Protein AF-A0A6M1KW18-F1 (afdb_monomer)

Structure (mmCIF, N/CA/C/O backbone):
data_AF-A0A6M1KW18-F1
#
_entry.id   AF-A0A6M1KW18-F1
#
loop_
_atom_site.group_PDB
_atom_site.id
_atom_site.type_symbol
_atom_site.label_atom_id
_atom_site.label_alt_id
_atom_site.label_comp_id
_atom_site.label_asym_id
_atom_site.label_entity_id
_atom_site.label_seq_id
_atom_site.pdbx_PDB_ins_code
_atom_site.Cartn_x
_atom_site.Cartn_y
_atom_site.Cartn_z
_atom_site.occupancy
_atom_site.B_iso_or_equiv
_atom_site.auth_seq_id
_atom_site.auth_comp_id
_atom_site.auth_asym_id
_atom_site.auth_atom_id
_atom_site.pdbx_PDB_model_num
ATOM 1 N N . MET A 1 1 ? -9.639 20.815 -8.745 1.00 33.88 1 MET A N 1
ATOM 2 C CA . MET A 1 1 ? -9.457 19.400 -9.116 1.00 33.88 1 MET A CA 1
ATOM 3 C C . MET A 1 1 ? -10.355 18.641 -8.159 1.00 33.88 1 MET A C 1
ATOM 5 O O . MET A 1 1 ? -10.046 18.618 -6.979 1.00 33.88 1 MET A O 1
ATOM 9 N N . GLY A 1 2 ? -11.569 18.299 -8.597 1.00 32.53 2 GLY A N 1
ATOM 10 C CA . GLY A 1 2 ? -12.567 17.678 -7.719 1.00 32.53 2 GLY A CA 1
ATOM 11 C C . GLY A 1 2 ? -12.148 16.247 -7.414 1.00 32.53 2 GLY A C 1
ATOM 12 O O . GLY A 1 2 ? -11.694 15.567 -8.331 1.00 32.53 2 GLY A O 1
ATOM 13 N N . ALA A 1 3 ? -12.245 15.833 -6.151 1.00 35.22 3 ALA A N 1
ATOM 14 C CA . ALA A 1 3 ? -12.035 14.449 -5.754 1.00 35.22 3 ALA A CA 1
ATOM 15 C C . ALA A 1 3 ? -12.981 13.562 -6.575 1.00 35.22 3 ALA A C 1
ATOM 17 O O . ALA A 1 3 ? -14.193 13.785 -6.587 1.00 35.22 3 ALA A O 1
ATOM 18 N N . ILE A 1 4 ? -12.419 12.621 -7.333 1.00 41.69 4 ILE A N 1
ATOM 19 C CA . ILE A 1 4 ? -13.219 11.577 -7.963 1.00 41.69 4 ILE A CA 1
ATOM 20 C C . ILE A 1 4 ? -13.656 10.656 -6.834 1.00 41.69 4 ILE A C 1
ATOM 22 O O . ILE A 1 4 ? -12.826 10.104 -6.114 1.00 41.69 4 ILE A O 1
ATOM 26 N N . ASP A 1 5 ? -14.966 10.554 -6.653 1.00 41.84 5 ASP A N 1
ATOM 27 C CA . ASP A 1 5 ? -15.558 9.671 -5.666 1.00 41.84 5 ASP A CA 1
ATOM 28 C C . ASP A 1 5 ? -15.396 8.229 -6.166 1.00 41.84 5 ASP A C 1
ATOM 30 O O . ASP A 1 5 ? -16.135 7.755 -7.030 1.00 41.84 5 ASP A O 1
ATOM 34 N N . PHE A 1 6 ? -14.353 7.548 -5.685 1.00 44.75 6 PHE A N 1
ATOM 35 C CA . PHE A 1 6 ? -14.068 6.149 -6.024 1.00 44.75 6 PHE A CA 1
ATOM 36 C C . PHE A 1 6 ? -15.133 5.185 -5.467 1.00 44.75 6 PHE A C 1
ATOM 38 O O . PHE A 1 6 ? -15.127 3.993 -5.786 1.00 44.75 6 PHE A O 1
ATOM 45 N N . TYR A 1 7 ? -16.066 5.692 -4.659 1.00 41.34 7 TYR A N 1
ATOM 46 C CA . TYR A 1 7 ? -17.190 4.951 -4.117 1.00 41.34 7 TYR A CA 1
ATOM 47 C C . TYR A 1 7 ? -18.328 4.921 -5.138 1.00 41.34 7 TYR A C 1
ATOM 49 O O . TYR A 1 7 ? -19.189 5.797 -5.186 1.00 41.34 7 TYR A O 1
ATOM 57 N N . LYS A 1 8 ? -18.365 3.867 -5.964 1.00 40.53 8 LYS A N 1
ATOM 58 C CA . LYS A 1 8 ? -19.597 3.509 -6.687 1.00 40.53 8 LYS A CA 1
ATOM 59 C C . LYS A 1 8 ? -20.746 3.369 -5.675 1.00 40.53 8 LYS A C 1
ATOM 61 O O . LYS A 1 8 ? -20.510 3.003 -4.523 1.00 40.53 8 LYS A O 1
ATOM 66 N N . ALA A 1 9 ? -21.985 3.610 -6.114 1.00 35.94 9 ALA A N 1
ATOM 67 C CA . ALA A 1 9 ? -23.216 3.539 -5.307 1.00 35.94 9 ALA A CA 1
ATOM 68 C C . ALA A 1 9 ? -23.448 2.178 -4.595 1.00 35.94 9 ALA A C 1
ATOM 70 O O . ALA A 1 9 ? -24.366 2.030 -3.791 1.00 35.94 9 ALA A O 1
ATOM 71 N N . ASP A 1 10 ? -22.594 1.205 -4.891 1.00 35.16 10 ASP A N 1
ATOM 72 C CA . ASP A 1 10 ? -22.568 -0.188 -4.481 1.00 35.16 10 ASP A CA 1
ATOM 73 C C . ASP A 1 10 ? -21.499 -0.479 -3.399 1.00 35.16 10 ASP A C 1
ATOM 75 O O . ASP A 1 10 ? -21.461 -1.581 -2.857 1.00 35.16 10 ASP A O 1
ATOM 79 N N . GLY A 1 11 ? -20.601 0.468 -3.091 1.00 42.22 11 GLY A N 1
ATOM 80 C CA . GLY A 1 11 ? -19.631 0.380 -1.987 1.00 42.22 11 GLY A CA 1
ATOM 81 C C . GLY A 1 11 ? -18.508 -0.665 -2.112 1.00 42.22 11 GLY A C 1
ATOM 82 O O . GLY A 1 11 ? -17.685 -0.765 -1.201 1.00 42.22 11 GLY A O 1
ATOM 83 N N . ASN A 1 12 ? -18.435 -1.427 -3.207 1.00 43.56 12 ASN A N 1
ATOM 84 C CA . ASN A 1 12 ? -17.348 -2.379 -3.450 1.00 43.56 12 ASN A CA 1
ATOM 85 C C . ASN A 1 12 ? -16.271 -1.751 -4.340 1.00 43.56 12 ASN A C 1
ATOM 87 O O . ASN A 1 12 ? -16.493 -1.485 -5.523 1.00 43.56 12 ASN A O 1
ATOM 91 N N . ILE A 1 13 ? -15.094 -1.532 -3.756 1.00 58.44 13 ILE A N 1
ATOM 92 C CA . ILE A 1 13 ? -13.864 -1.280 -4.506 1.00 58.44 13 ILE A CA 1
ATOM 93 C C . ILE A 1 13 ? -13.561 -2.546 -5.318 1.00 58.44 13 ILE A C 1
ATOM 95 O O . ILE A 1 13 ? -13.660 -3.656 -4.800 1.00 58.44 13 ILE A O 1
ATOM 99 N N . SER A 1 14 ? -13.304 -2.376 -6.615 1.00 66.31 14 SER A N 1
ATOM 100 C CA . SER A 1 14 ? -12.955 -3.487 -7.500 1.00 66.31 14 SER A CA 1
ATOM 101 C C . SER A 1 14 ? -11.515 -3.895 -7.229 1.00 66.31 14 SER A C 1
ATOM 103 O O . SER A 1 14 ? -10.599 -3.159 -7.594 1.00 66.31 14 SER A O 1
ATOM 105 N N . ASP A 1 15 ? -11.329 -5.072 -6.637 1.00 78.94 15 ASP A N 1
ATOM 106 C CA . ASP A 1 15 ? -10.012 -5.691 -6.427 1.00 78.94 15 ASP A CA 1
ATOM 107 C C . ASP A 1 15 ? -9.568 -6.502 -7.664 1.00 78.94 15 ASP A C 1
ATOM 109 O O . ASP A 1 15 ? -8.641 -7.308 -7.611 1.00 78.94 15 ASP A O 1
ATOM 113 N N . VAL A 1 16 ? -10.241 -6.286 -8.798 1.00 86.25 16 VAL A N 1
ATOM 114 C CA . VAL A 1 16 ? -9.930 -6.888 -10.094 1.00 86.25 16 VAL A CA 1
ATOM 115 C C . VAL A 1 16 ? -9.690 -5.825 -11.163 1.00 86.25 16 VAL A C 1
ATOM 117 O O . VAL A 1 16 ? -10.309 -4.755 -11.159 1.00 86.25 16 VAL A O 1
ATOM 120 N N . VAL A 1 17 ? -8.793 -6.141 -12.093 1.00 90.06 17 VAL A N 1
ATOM 121 C CA . VAL A 1 17 ? -8.442 -5.357 -13.280 1.00 90.06 17 VAL A CA 1
ATOM 122 C C . VAL A 1 17 ? -8.805 -6.149 -14.538 1.00 90.06 17 VAL A C 1
ATOM 124 O O . VAL A 1 17 ? -8.718 -7.373 -14.539 1.00 90.06 17 VAL A O 1
ATOM 127 N N . SER A 1 18 ? -9.212 -5.479 -15.618 1.00 90.81 18 SER A N 1
ATOM 128 C CA . SER A 1 18 ? -9.463 -6.155 -16.898 1.00 90.81 18 SER A CA 1
ATOM 129 C C . SER A 1 18 ? -8.159 -6.459 -17.640 1.00 90.81 18 SER A C 1
ATOM 131 O O . SER A 1 18 ? -7.158 -5.752 -17.474 1.00 90.81 18 SER A O 1
ATOM 133 N N . SER A 1 19 ? -8.181 -7.458 -18.530 1.00 90.12 19 SER A N 1
ATOM 134 C CA . SER A 1 19 ? -7.026 -7.763 -19.391 1.00 90.12 19 SER A CA 1
ATOM 135 C C . SER A 1 19 ? -6.570 -6.581 -20.235 1.00 90.12 19 SER A C 1
ATOM 137 O O . SER A 1 19 ? -5.371 -6.417 -20.437 1.00 90.12 19 SER A O 1
ATOM 139 N N . ASP A 1 20 ? -7.486 -5.731 -20.701 1.00 91.25 20 ASP A N 1
ATOM 140 C CA . ASP A 1 20 ? -7.126 -4.549 -21.488 1.00 91.25 20 ASP A CA 1
ATOM 141 C C . ASP A 1 20 ? -6.279 -3.574 -20.669 1.00 91.25 20 ASP A C 1
ATOM 143 O O . ASP A 1 20 ? -5.208 -3.157 -21.107 1.00 91.25 20 ASP A O 1
ATOM 147 N N . ILE A 1 21 ? -6.722 -3.246 -19.452 1.00 92.62 21 ILE A N 1
ATOM 148 C CA . ILE A 1 21 ? -5.998 -2.336 -18.555 1.00 92.62 21 ILE A CA 1
ATOM 149 C C . ILE A 1 21 ? -4.647 -2.943 -18.169 1.00 92.62 21 ILE A C 1
ATOM 151 O O . ILE A 1 21 ? -3.626 -2.252 -18.180 1.00 92.62 21 ILE A O 1
ATOM 155 N N . PHE A 1 22 ? -4.625 -4.242 -17.871 1.00 92.69 22 PHE A N 1
ATOM 156 C CA . PHE A 1 22 ? -3.393 -4.964 -17.586 1.00 92.69 22 PHE A CA 1
ATOM 157 C C . PHE A 1 22 ? -2.419 -4.919 -18.772 1.00 92.69 22 PHE A C 1
ATOM 159 O O . PHE A 1 22 ? -1.249 -4.577 -18.614 1.00 92.69 22 PHE A O 1
ATOM 166 N N . ASN A 1 23 ? -2.896 -5.193 -19.985 1.00 92.44 23 ASN A N 1
ATOM 167 C CA . ASN A 1 23 ? -2.071 -5.180 -21.187 1.00 92.44 23 ASN A CA 1
ATOM 168 C C . ASN A 1 23 ? -1.546 -3.773 -21.517 1.00 92.44 23 ASN A C 1
ATOM 170 O O . ASN A 1 23 ? -0.442 -3.663 -22.047 1.00 92.44 23 ASN A O 1
ATOM 174 N N . VAL A 1 24 ? -2.265 -2.704 -21.148 1.00 94.88 24 VAL A N 1
ATOM 175 C CA . VAL A 1 24 ? -1.749 -1.326 -21.237 1.00 94.88 24 VAL A CA 1
ATOM 176 C C . VAL A 1 24 ? -0.537 -1.124 -20.321 1.00 94.88 24 VAL A C 1
ATOM 178 O O . VAL A 1 24 ? 0.441 -0.517 -20.756 1.00 94.88 24 VAL A O 1
ATOM 181 N N . LEU A 1 25 ? -0.545 -1.658 -19.091 1.00 94.81 25 LEU A N 1
ATOM 182 C CA . LEU A 1 25 ? 0.638 -1.633 -18.217 1.00 94.81 25 LEU A CA 1
ATOM 183 C C . LEU A 1 25 ? 1.814 -2.386 -18.858 1.00 94.81 25 LEU A C 1
ATOM 185 O O . LEU A 1 25 ? 2.948 -1.913 -18.818 1.00 94.81 25 LEU A O 1
ATOM 189 N N . ILE A 1 26 ? 1.554 -3.530 -19.493 1.00 92.50 26 ILE A N 1
ATOM 190 C CA . ILE A 1 26 ? 2.588 -4.290 -20.210 1.00 92.50 26 ILE A CA 1
ATOM 191 C C . ILE A 1 26 ? 3.146 -3.498 -21.400 1.00 92.50 26 ILE A C 1
ATOM 193 O O . ILE A 1 26 ? 4.360 -3.475 -21.604 1.00 92.50 26 ILE A O 1
ATOM 197 N N . ASP A 1 27 ? 2.304 -2.778 -22.143 1.00 93.50 27 ASP A N 1
ATOM 198 C CA . ASP A 1 27 ? 2.736 -1.924 -23.258 1.00 93.50 27 ASP A CA 1
ATOM 199 C C . ASP A 1 27 ? 3.649 -0.770 -22.806 1.00 93.50 27 ASP A C 1
ATOM 201 O O . ASP A 1 27 ? 4.501 -0.301 -23.570 1.00 93.50 27 ASP A O 1
ATOM 205 N N . MET A 1 28 ? 3.562 -0.352 -21.539 1.00 94.94 28 MET A N 1
ATOM 206 C CA . MET A 1 28 ? 4.490 0.632 -20.977 1.00 94.94 28 MET A CA 1
ATOM 207 C C . MET A 1 28 ? 5.935 0.120 -20.916 1.00 94.94 28 MET A C 1
ATOM 209 O O . MET A 1 28 ? 6.852 0.937 -20.960 1.00 94.94 28 MET A O 1
ATOM 213 N N . ILE A 1 29 ? 6.178 -1.196 -20.896 1.00 91.38 29 ILE A N 1
ATOM 214 C CA . ILE A 1 29 ? 7.540 -1.757 -20.966 1.00 91.38 29 ILE A CA 1
ATOM 215 C C . ILE A 1 29 ? 8.220 -1.346 -22.275 1.00 91.38 29 ILE A C 1
ATOM 217 O O . ILE A 1 29 ? 9.412 -1.046 -22.282 1.00 91.38 29 ILE A O 1
ATOM 221 N N . ASP A 1 30 ? 7.476 -1.296 -23.382 1.00 90.19 30 ASP A N 1
ATOM 222 C CA . ASP A 1 30 ? 8.017 -0.856 -24.667 1.00 90.19 30 ASP A CA 1
ATOM 223 C C . ASP A 1 30 ? 8.211 0.658 -24.721 1.00 90.19 30 ASP A C 1
ATOM 225 O O . ASP A 1 30 ? 9.222 1.132 -25.244 1.00 90.19 30 ASP A O 1
ATOM 229 N N . LYS A 1 31 ? 7.308 1.422 -24.103 1.00 93.69 31 LYS A N 1
ATOM 230 C CA . LYS A 1 31 ? 7.460 2.874 -23.965 1.00 93.69 31 LYS A CA 1
ATOM 231 C C . LYS A 1 31 ? 8.697 3.262 -23.145 1.00 93.69 31 LYS A C 1
ATOM 233 O O . LYS A 1 31 ? 9.447 4.144 -23.555 1.00 93.69 31 LYS A O 1
ATOM 238 N N . TYR A 1 32 ? 8.917 2.596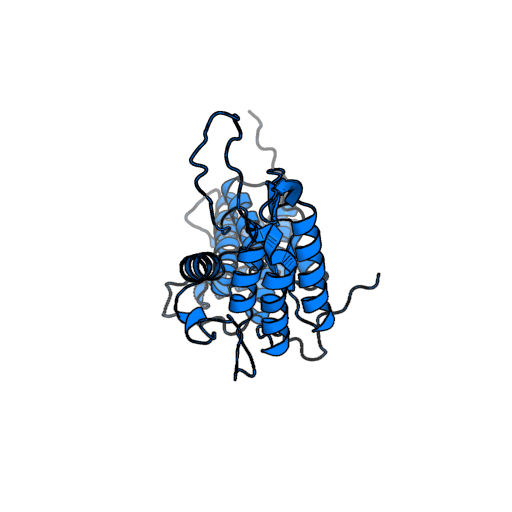 -22.012 1.00 93.44 32 TYR A N 1
ATOM 239 C CA . TYR A 1 32 ? 10.040 2.831 -21.096 1.00 93.44 32 TYR A CA 1
ATOM 240 C C . TYR A 1 32 ? 11.206 1.863 -21.324 1.00 93.44 32 TYR A C 1
ATOM 242 O O . TYR A 1 32 ? 12.081 1.752 -20.465 1.00 93.44 32 TYR A O 1
ATOM 250 N N . ASN A 1 33 ? 11.257 1.190 -22.484 1.00 90.94 33 ASN A N 1
ATOM 251 C CA . ASN A 1 33 ? 12.257 0.168 -22.833 1.00 90.94 33 ASN A CA 1
ATOM 252 C C . ASN A 1 33 ? 13.664 0.600 -22.433 1.00 90.94 33 ASN A C 1
ATOM 254 O O . ASN A 1 33 ? 14.452 -0.150 -21.859 1.00 90.94 33 ASN A O 1
ATOM 258 N N . ILE A 1 34 ? 13.937 1.865 -22.703 1.00 89.00 34 ILE A N 1
ATOM 259 C CA . ILE A 1 34 ? 15.248 2.422 -22.554 1.00 89.00 34 ILE A CA 1
ATOM 260 C C . ILE A 1 34 ? 15.600 2.857 -21.148 1.00 89.00 34 ILE A C 1
ATOM 262 O O . ILE A 1 34 ? 16.736 2.699 -20.717 1.00 89.00 34 ILE A O 1
ATOM 266 N N . ASN A 1 35 ? 14.601 3.295 -20.401 1.00 91.94 35 ASN A N 1
ATOM 267 C CA . ASN A 1 35 ? 14.730 3.615 -18.993 1.00 91.94 35 ASN A CA 1
ATOM 268 C C . ASN A 1 35 ? 14.904 2.350 -18.142 1.00 91.94 35 ASN A C 1
ATOM 270 O O . ASN A 1 35 ? 15.525 2.403 -17.088 1.00 91.94 35 ASN A O 1
ATOM 274 N N . LEU A 1 36 ? 14.427 1.203 -18.631 1.00 92.00 36 LEU A N 1
ATOM 275 C CA . LEU A 1 36 ? 14.611 -0.115 -18.017 1.00 92.00 36 LEU A CA 1
ATOM 276 C C . LEU A 1 36 ? 15.960 -0.770 -18.379 1.00 92.00 36 LEU A C 1
ATOM 278 O O . LEU A 1 36 ? 16.338 -1.802 -17.820 1.00 92.00 36 LEU A O 1
ATOM 282 N N . ALA A 1 37 ? 16.717 -0.205 -19.323 1.00 89.94 37 ALA A N 1
ATOM 283 C CA . ALA A 1 37 ? 17.908 -0.857 -19.861 1.00 89.94 37 ALA A CA 1
ATOM 284 C C . ALA A 1 37 ? 19.134 -0.810 -18.927 1.00 89.94 37 ALA A C 1
ATOM 286 O O . ALA A 1 37 ? 20.092 -1.539 -19.177 1.00 89.94 37 ALA A O 1
ATOM 287 N N . LYS A 1 38 ? 19.119 -0.045 -17.825 1.00 87.19 38 LYS A N 1
ATOM 288 C CA . LYS A 1 38 ? 20.244 -0.012 -16.870 1.00 87.19 38 LYS A CA 1
ATOM 289 C C . LYS A 1 38 ? 20.569 -1.408 -16.326 1.00 87.19 38 LYS A C 1
ATOM 291 O O . LYS A 1 38 ? 21.678 -1.915 -16.483 1.00 87.19 38 LYS A O 1
ATOM 296 N N . ASN A 1 39 ? 19.567 -2.072 -15.752 1.00 87.69 39 ASN A N 1
ATOM 297 C CA . ASN A 1 39 ? 19.735 -3.392 -15.141 1.00 87.69 39 ASN A CA 1
ATOM 298 C C . ASN A 1 39 ? 19.477 -4.532 -16.135 1.00 87.69 39 ASN A C 1
ATOM 300 O O . ASN A 1 39 ? 20.019 -5.637 -15.995 1.00 87.69 39 ASN A O 1
ATOM 304 N N . PHE A 1 40 ? 18.709 -4.268 -17.192 1.00 88.38 40 PHE A N 1
ATOM 305 C CA . PHE A 1 40 ? 18.238 -5.290 -18.127 1.00 88.38 40 PHE A CA 1
ATOM 306 C C . PHE A 1 40 ? 18.716 -5.099 -19.565 1.00 88.38 40 PHE A C 1
ATOM 308 O O . PHE A 1 40 ? 18.279 -5.824 -20.449 1.00 88.38 40 PHE A O 1
ATOM 315 N N . GLY A 1 41 ? 19.615 -4.157 -19.826 1.00 84.69 41 GLY A N 1
ATOM 316 C CA . GLY A 1 41 ? 20.189 -3.939 -21.147 1.00 84.69 41 GLY A CA 1
ATOM 317 C C . GLY A 1 41 ? 21.153 -5.049 -21.551 1.00 84.69 41 GLY A C 1
ATOM 318 O O . GLY A 1 41 ? 21.729 -5.762 -20.716 1.00 84.69 41 GLY A O 1
ATOM 319 N N . LYS A 1 42 ? 21.357 -5.184 -22.861 1.00 77.56 42 LYS A N 1
ATOM 320 C CA . LYS A 1 42 ? 22.452 -5.999 -23.396 1.00 77.56 42 LYS A CA 1
ATOM 321 C C . LYS A 1 42 ? 23.772 -5.275 -23.104 1.00 77.56 42 LYS A C 1
ATOM 323 O O . LYS A 1 42 ? 23.858 -4.065 -23.273 1.00 77.56 42 LYS A O 1
ATOM 328 N N . LYS A 1 43 ? 24.807 -5.991 -22.657 1.00 69.25 43 LYS A N 1
ATOM 329 C CA . LYS A 1 43 ? 26.165 -5.436 -22.499 1.00 69.25 43 LYS A CA 1
ATOM 330 C C . LYS A 1 43 ? 27.015 -5.857 -23.703 1.00 69.25 43 LYS A C 1
ATOM 332 O O . LYS A 1 43 ? 27.058 -7.047 -24.012 1.00 69.25 43 LYS A O 1
ATOM 337 N N . ARG A 1 44 ? 27.711 -4.917 -24.357 1.00 61.62 44 ARG A N 1
ATOM 338 C CA . ARG A 1 44 ? 28.819 -5.231 -25.280 1.00 61.62 44 ARG A CA 1
ATOM 339 C C . ARG A 1 44 ? 30.119 -5.133 -24.491 1.00 61.62 44 ARG A C 1
ATOM 341 O O . ARG A 1 44 ? 30.369 -4.133 -23.830 1.00 61.62 44 ARG A O 1
ATOM 348 N N . VAL A 1 45 ? 30.944 -6.171 -24.556 1.00 54.34 45 VAL A N 1
ATOM 349 C CA . VAL A 1 45 ? 32.323 -6.096 -24.067 1.00 54.34 45 VAL A CA 1
ATOM 350 C C . VAL A 1 45 ? 33.136 -5.427 -25.173 1.00 54.34 45 VAL A C 1
ATOM 352 O O . VAL A 1 45 ? 33.270 -6.000 -26.253 1.00 54.34 45 VAL A O 1
ATOM 355 N N . ASN A 1 46 ? 33.627 -4.209 -24.942 1.00 51.28 46 ASN A N 1
ATOM 356 C CA . ASN A 1 46 ? 34.592 -3.592 -25.850 1.00 51.28 46 ASN A CA 1
ATOM 357 C C . ASN A 1 46 ? 35.940 -4.306 -25.689 1.00 51.28 46 ASN A C 1
ATOM 359 O O . ASN A 1 46 ? 36.428 -4.450 -24.570 1.00 51.28 46 ASN A O 1
ATOM 363 N N . SER A 1 47 ? 36.537 -4.761 -26.792 1.00 48.00 47 SER A N 1
ATOM 364 C CA . SER A 1 47 ? 37.868 -5.383 -26.788 1.00 48.00 47 SER A CA 1
ATOM 365 C C . SER A 1 47 ? 39.012 -4.370 -26.676 1.00 48.00 47 SER A C 1
ATOM 367 O O . SER A 1 47 ? 40.121 -4.765 -26.332 1.00 48.00 47 SER A O 1
ATOM 369 N N . ASP A 1 48 ? 38.745 -3.081 -26.903 1.00 50.06 48 ASP A N 1
ATOM 370 C CA . ASP A 1 48 ? 39.759 -2.022 -26.922 1.00 50.06 48 ASP A CA 1
ATOM 371 C C . ASP A 1 48 ? 39.585 -1.065 -25.734 1.00 50.06 48 ASP A C 1
ATOM 373 O O . ASP A 1 48 ? 39.066 0.047 -25.836 1.00 50.06 48 ASP A O 1
ATOM 377 N N . SER A 1 49 ? 40.020 -1.511 -24.556 1.00 49.47 49 SER A N 1
ATOM 378 C CA . SER A 1 49 ? 40.034 -0.717 -23.325 1.00 49.47 49 SER A CA 1
ATOM 379 C C . SER A 1 49 ? 41.236 0.240 -23.270 1.00 49.47 49 SER A C 1
ATOM 381 O O . SER A 1 49 ? 42.098 0.113 -22.400 1.00 49.47 49 SER A O 1
ATOM 383 N N . SER A 1 50 ? 41.320 1.196 -24.199 1.00 46.25 50 SER A N 1
ATOM 384 C CA . SER A 1 50 ? 42.235 2.351 -24.087 1.00 46.25 50 SER A CA 1
ATOM 385 C C . SER A 1 50 ? 41.517 3.667 -23.786 1.00 46.25 50 SER A C 1
ATOM 387 O O . SER A 1 50 ? 42.165 4.649 -23.433 1.00 46.25 50 SER A O 1
ATOM 389 N N . ALA A 1 51 ? 40.188 3.696 -23.882 1.00 46.06 51 ALA A N 1
ATOM 390 C CA . ALA A 1 51 ? 39.377 4.815 -23.430 1.00 46.06 51 ALA A CA 1
ATOM 391 C C . ALA A 1 51 ? 38.677 4.405 -22.130 1.00 46.06 51 ALA A C 1
ATOM 393 O O . ALA A 1 51 ? 37.905 3.449 -22.110 1.00 46.06 51 ALA A O 1
ATOM 394 N N . GLY A 1 52 ? 39.017 5.076 -21.029 1.00 43.78 52 GLY A N 1
ATOM 395 C CA . GLY A 1 52 ? 38.489 4.806 -19.693 1.00 43.78 52 GLY A CA 1
ATOM 396 C C . GLY A 1 52 ? 37.008 5.151 -19.559 1.00 43.78 52 GLY A C 1
ATOM 397 O O . GLY A 1 52 ? 36.666 6.104 -18.870 1.00 43.78 52 GLY A O 1
ATOM 398 N N . PHE A 1 53 ? 36.139 4.369 -20.193 1.00 44.09 53 PHE A N 1
ATOM 399 C CA . PHE A 1 53 ? 34.698 4.442 -20.010 1.00 44.09 53 PHE A CA 1
ATOM 400 C C . PHE A 1 53 ? 34.246 3.245 -19.179 1.00 44.09 53 PHE A C 1
ATOM 402 O O . PHE A 1 53 ? 34.169 2.108 -19.646 1.00 44.09 53 PHE A O 1
ATOM 409 N N . THR A 1 54 ? 33.995 3.513 -17.904 1.00 45.12 54 THR A N 1
ATOM 410 C CA . THR A 1 54 ? 33.302 2.610 -16.992 1.00 45.12 54 THR A CA 1
ATOM 411 C C . THR A 1 54 ? 31.874 2.392 -17.497 1.00 45.12 54 THR A C 1
ATOM 413 O O . THR A 1 54 ? 31.097 3.334 -17.570 1.00 45.12 54 THR A O 1
ATOM 416 N N . GLU A 1 55 ? 31.573 1.147 -17.875 1.00 49.66 55 GLU A N 1
ATOM 417 C CA . GLU A 1 55 ? 30.246 0.601 -18.211 1.00 49.66 55 GLU A CA 1
ATOM 418 C C . GLU A 1 55 ? 29.400 1.383 -19.240 1.00 49.66 55 GLU A C 1
ATOM 420 O O . GLU A 1 55 ? 28.383 1.992 -18.926 1.00 49.66 55 GLU A O 1
ATOM 425 N N . LEU A 1 56 ? 29.764 1.278 -20.520 1.00 52.06 56 LEU A N 1
ATOM 426 C CA . LEU A 1 56 ? 28.896 1.666 -21.636 1.00 52.06 56 LEU A CA 1
ATOM 427 C C . LEU A 1 56 ? 27.855 0.555 -21.908 1.00 52.06 56 LEU A C 1
ATOM 429 O O . LEU A 1 56 ? 28.199 -0.531 -22.382 1.00 52.06 56 LEU A O 1
ATOM 433 N N . PHE A 1 57 ? 26.581 0.802 -21.581 1.00 50.72 57 PHE A N 1
ATOM 434 C CA . PHE A 1 57 ? 25.467 -0.137 -21.794 1.00 50.72 57 PHE A CA 1
ATOM 435 C C . PHE A 1 57 ? 24.891 -0.028 -23.212 1.00 50.72 57 PHE A C 1
ATOM 437 O O . PHE A 1 57 ? 24.857 1.050 -23.800 1.00 50.72 57 PHE A O 1
ATOM 444 N N . TRP A 1 58 ? 24.419 -1.151 -23.759 1.00 58.69 58 TRP A N 1
ATOM 445 C CA . TRP A 1 58 ? 23.918 -1.256 -25.127 1.00 58.69 58 TRP A CA 1
ATOM 446 C C . TRP A 1 58 ? 22.382 -1.276 -25.201 1.00 58.69 58 TRP A C 1
ATOM 448 O O . TRP A 1 58 ? 21.698 -1.923 -24.407 1.00 58.69 58 TRP A O 1
ATOM 458 N N . TYR A 1 59 ? 21.849 -0.565 -26.198 1.00 61.94 59 TYR A N 1
ATOM 459 C CA . TYR A 1 59 ? 20.512 0.040 -26.196 1.00 61.94 59 TYR A CA 1
ATOM 460 C C . TYR A 1 59 ? 19.393 -0.802 -26.827 1.00 61.94 59 TYR A C 1
ATOM 462 O O . TYR A 1 59 ? 18.709 -0.405 -27.766 1.00 61.94 59 TYR A O 1
ATOM 470 N N . CYS A 1 60 ? 19.156 -1.980 -26.261 1.00 65.62 60 CYS A N 1
ATOM 471 C CA . CYS A 1 60 ? 17.795 -2.507 -26.205 1.00 65.62 60 CYS A CA 1
ATOM 472 C C . CYS A 1 60 ? 17.619 -3.241 -24.884 1.00 65.62 60 CYS A C 1
ATOM 474 O O . CYS A 1 60 ? 18.510 -3.993 -24.470 1.00 65.62 60 CYS A O 1
ATOM 476 N N . LEU A 1 61 ? 16.471 -3.029 -24.239 1.00 80.94 61 LEU A N 1
ATOM 477 C CA . LEU A 1 61 ? 16.006 -3.907 -23.180 1.00 80.94 61 LEU A CA 1
ATOM 478 C C . LEU A 1 61 ? 16.179 -5.354 -23.650 1.00 80.94 61 LEU A C 1
ATOM 480 O O . LEU A 1 61 ? 15.581 -5.773 -24.648 1.00 80.94 61 LEU A O 1
ATOM 484 N N . ASP A 1 62 ? 17.000 -6.134 -22.952 1.00 87.38 62 ASP A N 1
ATOM 485 C CA . ASP A 1 62 ? 16.970 -7.577 -23.106 1.00 87.38 62 ASP A CA 1
ATOM 486 C C . ASP A 1 62 ? 15.665 -8.048 -22.466 1.00 87.38 62 ASP A C 1
ATOM 488 O O . ASP A 1 62 ? 15.613 -8.369 -21.278 1.00 87.38 62 ASP A O 1
ATOM 492 N N . LYS A 1 63 ? 14.589 -8.063 -23.266 1.00 83.44 63 LYS A N 1
ATOM 493 C CA . LYS A 1 63 ? 13.255 -8.486 -22.822 1.00 83.44 63 LYS A CA 1
ATOM 494 C C . LYS A 1 63 ? 13.302 -9.863 -22.165 1.00 83.44 63 LYS A C 1
ATOM 496 O O . LYS A 1 63 ? 12.619 -10.080 -21.176 1.00 83.44 63 LYS A O 1
ATOM 501 N N . SER A 1 64 ? 14.153 -10.776 -22.643 1.00 83.44 64 SER A N 1
ATOM 502 C CA . SER A 1 64 ? 14.302 -12.095 -22.019 1.00 83.44 64 SER A CA 1
ATOM 503 C C . SER A 1 64 ? 14.921 -11.995 -20.624 1.00 83.44 64 SER A C 1
ATOM 505 O O . SER A 1 64 ? 14.468 -12.671 -19.701 1.00 83.44 64 SER A O 1
ATOM 507 N N . LYS A 1 65 ? 15.940 -11.146 -20.437 1.00 87.38 65 LYS A N 1
ATOM 508 C CA . LYS A 1 65 ? 16.525 -10.874 -19.115 1.00 87.38 65 LYS A CA 1
ATOM 509 C C . LYS A 1 65 ? 15.535 -10.165 -18.191 1.00 87.38 65 LYS A C 1
ATOM 511 O O . LYS A 1 65 ? 15.419 -10.588 -17.044 1.00 87.38 65 LYS A O 1
ATOM 516 N N . PHE A 1 66 ? 14.823 -9.151 -18.680 1.00 88.06 66 PHE A N 1
ATOM 517 C CA . PHE A 1 66 ? 13.775 -8.447 -17.938 1.00 88.06 66 PHE A CA 1
ATOM 518 C C . PHE A 1 66 ? 12.700 -9.422 -17.457 1.00 88.06 66 PHE A C 1
ATOM 520 O O . PHE A 1 66 ? 12.486 -9.550 -16.255 1.00 88.06 66 PHE A O 1
ATOM 527 N N . ILE A 1 67 ? 12.122 -10.198 -18.384 1.00 82.50 67 ILE A N 1
ATOM 528 C CA . ILE A 1 67 ? 11.104 -11.208 -18.088 1.00 82.50 67 ILE A CA 1
ATOM 529 C C . ILE A 1 67 ? 11.633 -12.167 -17.026 1.00 82.50 67 ILE A C 1
ATOM 531 O O . ILE A 1 67 ? 10.985 -12.340 -16.007 1.00 82.50 67 ILE A O 1
ATOM 535 N N . ARG A 1 68 ? 12.832 -12.745 -17.187 1.00 83.75 68 ARG A N 1
ATOM 536 C CA . ARG A 1 68 ? 13.396 -13.659 -16.174 1.00 83.75 68 ARG A CA 1
ATOM 537 C C . ARG A 1 68 ? 13.495 -13.042 -14.775 1.00 83.75 68 ARG A C 1
ATOM 539 O O . ARG A 1 68 ? 13.279 -13.768 -13.816 1.00 83.75 68 ARG A O 1
ATOM 546 N N . ASN A 1 69 ? 13.822 -11.757 -14.646 1.00 87.00 69 ASN A N 1
ATOM 547 C CA . ASN A 1 69 ? 13.900 -11.105 -13.333 1.00 87.00 69 ASN A CA 1
ATOM 548 C C . ASN A 1 69 ? 12.509 -10.814 -12.764 1.00 87.00 69 ASN A C 1
ATOM 550 O O . ASN A 1 69 ? 12.262 -11.126 -11.603 1.00 87.00 69 ASN A O 1
ATOM 554 N N . LEU A 1 70 ? 11.579 -10.346 -13.602 1.00 84.38 70 LEU A N 1
ATOM 555 C CA . LEU A 1 70 ? 10.172 -10.203 -13.228 1.00 84.38 70 LEU A CA 1
ATOM 556 C C . LEU A 1 70 ? 9.609 -11.533 -12.697 1.00 84.38 70 LEU A C 1
ATOM 558 O O . LEU A 1 70 ? 8.969 -11.562 -11.651 1.00 84.38 70 LEU A O 1
ATOM 562 N N . LYS A 1 71 ? 9.937 -12.652 -13.362 1.00 78.31 71 LYS A N 1
ATOM 563 C CA . LYS A 1 71 ? 9.531 -14.007 -12.955 1.00 78.31 71 LYS A CA 1
ATOM 564 C C . LYS A 1 71 ? 10.001 -14.390 -11.552 1.00 78.31 71 LYS A C 1
ATOM 566 O O . LYS A 1 71 ? 9.287 -15.083 -10.837 1.00 78.31 71 LYS A O 1
ATOM 571 N N . VAL A 1 72 ? 11.210 -13.977 -11.176 1.00 81.50 72 VAL A N 1
ATOM 572 C CA . VAL A 1 72 ? 11.779 -14.272 -9.854 1.00 81.50 72 VAL A CA 1
ATOM 573 C C . VAL A 1 72 ? 11.099 -13.438 -8.771 1.00 81.50 72 VAL A C 1
ATOM 575 O O . VAL A 1 72 ? 10.890 -13.937 -7.671 1.00 81.50 72 VAL A O 1
ATOM 578 N N . GLN A 1 73 ? 10.746 -12.190 -9.080 1.00 79.19 73 GLN A N 1
ATOM 579 C CA . GLN A 1 73 ? 10.222 -11.251 -8.093 1.00 79.19 73 GLN A CA 1
ATOM 580 C C . GLN A 1 73 ? 8.715 -11.382 -7.854 1.00 79.19 73 GLN A C 1
ATOM 582 O O . GLN A 1 73 ? 8.263 -11.206 -6.729 1.00 79.19 73 GLN A O 1
ATOM 587 N N . VAL A 1 74 ? 7.946 -11.691 -8.898 1.00 73.56 74 VAL A N 1
ATOM 588 C CA . VAL A 1 74 ? 6.476 -11.616 -8.875 1.00 73.56 74 VAL A CA 1
ATOM 589 C C . VAL A 1 74 ? 5.806 -12.981 -8.608 1.00 73.56 74 VAL A C 1
ATOM 591 O O . VAL A 1 74 ? 4.604 -13.054 -8.367 1.00 73.56 74 VAL A O 1
ATOM 594 N N . GLY A 1 75 ? 6.587 -14.066 -8.556 1.00 69.75 75 GLY A N 1
ATOM 595 C CA . GLY A 1 75 ? 6.102 -15.415 -8.243 1.00 69.75 75 GLY A CA 1
ATOM 596 C C . GLY A 1 75 ? 5.590 -16.186 -9.464 1.00 69.75 75 GLY A C 1
ATOM 597 O O . GLY A 1 75 ? 5.251 -15.611 -10.496 1.00 69.75 75 GLY A O 1
ATOM 598 N N . VAL A 1 76 ? 5.583 -17.522 -9.367 1.00 63.19 76 VAL A N 1
ATOM 599 C CA . VAL A 1 76 ? 5.335 -18.415 -10.517 1.00 63.19 76 VAL A CA 1
ATOM 600 C C . VAL A 1 76 ? 3.869 -18.426 -10.951 1.00 63.19 76 VAL A C 1
ATOM 602 O O . VAL A 1 76 ? 3.607 -18.432 -12.148 1.00 63.19 76 VAL A O 1
ATOM 605 N N . GLU A 1 77 ? 2.934 -18.362 -10.002 1.00 66.12 77 GLU A N 1
ATOM 606 C CA . GLU A 1 77 ? 1.481 -18.441 -10.244 1.00 66.12 77 GLU A CA 1
ATOM 607 C C . GLU A 1 77 ? 0.992 -17.344 -11.203 1.00 66.12 77 GLU A C 1
ATOM 609 O O . GLU A 1 77 ? 0.210 -17.581 -12.119 1.00 66.12 77 GLU A O 1
ATOM 614 N N . LEU A 1 78 ? 1.550 -16.145 -11.061 1.00 65.25 78 LEU A N 1
ATOM 615 C CA . LEU A 1 78 ? 1.250 -14.977 -11.881 1.00 65.25 78 LEU A CA 1
ATOM 616 C C . LEU A 1 78 ? 1.751 -15.118 -13.326 1.00 65.25 78 LEU A C 1
ATOM 618 O O . LEU A 1 78 ? 1.241 -14.474 -14.232 1.00 65.25 78 LEU A O 1
ATOM 622 N N . LEU A 1 79 ? 2.735 -15.985 -13.567 1.00 65.12 79 LEU A N 1
ATOM 623 C CA . LEU A 1 79 ? 3.283 -16.245 -14.898 1.00 65.12 79 LEU A CA 1
ATOM 624 C C . LEU A 1 79 ? 2.523 -17.321 -15.658 1.00 65.12 79 LEU A C 1
ATOM 626 O O . LEU A 1 79 ? 2.706 -17.419 -16.869 1.00 65.12 79 LEU A O 1
ATOM 630 N N . GLU A 1 80 ? 1.731 -18.144 -14.970 1.00 72.12 80 GLU A N 1
ATOM 631 C CA . GLU A 1 80 ? 0.957 -19.211 -15.609 1.00 72.12 80 GLU A CA 1
ATOM 632 C C . GLU A 1 80 ? -0.136 -18.642 -16.516 1.00 72.12 80 GLU A C 1
ATOM 634 O O . GLU A 1 80 ? -0.470 -19.250 -17.530 1.00 72.12 80 GLU A O 1
ATOM 639 N N . ILE A 1 81 ? -0.635 -17.449 -16.183 1.00 75.56 81 ILE A N 1
ATOM 640 C CA . ILE A 1 81 ? -1.666 -16.742 -16.948 1.00 75.56 81 ILE A CA 1
ATOM 641 C C . ILE A 1 81 ? -1.093 -15.851 -18.063 1.00 75.56 81 ILE A C 1
ATOM 643 O O . ILE A 1 81 ? -1.812 -15.481 -18.987 1.00 75.56 81 ILE A O 1
ATOM 647 N N . LEU A 1 82 ? 0.199 -15.503 -18.016 1.00 77.81 82 LEU A N 1
ATOM 648 C CA . LEU A 1 82 ? 0.819 -14.579 -18.972 1.00 77.81 82 LEU A CA 1
ATOM 649 C C . LEU A 1 82 ? 1.438 -15.312 -20.159 1.00 77.81 82 LEU A C 1
ATOM 651 O O . LEU A 1 82 ? 2.153 -16.305 -20.000 1.00 77.81 82 LEU A O 1
ATOM 655 N N . ASN A 1 83 ? 1.301 -14.743 -21.360 1.00 83.81 83 ASN A N 1
ATOM 656 C CA . ASN A 1 83 ? 2.080 -15.205 -22.501 1.00 83.81 83 ASN A CA 1
ATOM 657 C C . ASN A 1 83 ? 3.590 -15.054 -22.189 1.00 83.81 83 ASN A C 1
ATOM 659 O O . ASN A 1 83 ? 4.064 -13.952 -21.894 1.00 83.81 83 ASN A O 1
ATOM 663 N N . PRO A 1 84 ? 4.395 -16.127 -22.287 1.00 75.88 84 PRO A N 1
ATOM 664 C CA . PRO A 1 84 ? 5.783 -16.123 -21.824 1.00 75.88 84 PRO A CA 1
ATOM 665 C C . PRO A 1 84 ? 6.723 -15.241 -22.658 1.00 75.88 84 PRO A C 1
ATOM 667 O O . PRO A 1 84 ? 7.846 -14.982 -22.218 1.00 75.88 84 PRO A O 1
ATOM 670 N N . LEU A 1 85 ? 6.300 -14.821 -23.854 1.00 74.69 85 LEU A N 1
ATOM 671 C CA . LEU A 1 85 ? 7.069 -13.975 -24.764 1.00 74.69 85 LEU A CA 1
ATOM 672 C C . LEU A 1 85 ? 6.641 -12.510 -24.688 1.00 74.69 85 LEU A C 1
ATOM 674 O O . LEU A 1 85 ? 7.499 -11.628 -24.707 1.00 74.69 85 LEU A O 1
ATOM 678 N N . THR A 1 86 ? 5.334 -12.250 -24.635 1.00 79.81 86 THR A N 1
ATOM 679 C CA . THR A 1 86 ? 4.785 -10.886 -24.690 1.00 79.81 86 THR A CA 1
ATOM 680 C C . THR A 1 86 ? 4.418 -10.325 -23.323 1.00 79.81 86 THR A C 1
ATOM 682 O O . THR A 1 86 ? 4.232 -9.118 -23.225 1.00 79.81 86 THR A O 1
ATOM 685 N N . LEU A 1 87 ? 4.316 -11.171 -22.290 1.00 81.38 87 LEU A N 1
ATOM 686 C CA . LEU A 1 87 ? 3.714 -10.869 -20.985 1.00 81.38 87 LEU A CA 1
ATOM 687 C C . LEU A 1 87 ? 2.243 -10.437 -21.055 1.00 81.38 87 LEU A C 1
ATOM 689 O O . LEU A 1 87 ? 1.693 -10.033 -20.040 1.00 81.38 87 LEU A O 1
ATOM 693 N N . LYS A 1 88 ? 1.603 -10.500 -22.226 1.00 86.44 88 LYS A N 1
ATOM 694 C CA . LYS A 1 88 ? 0.199 -10.121 -22.369 1.00 86.44 88 LYS A CA 1
ATOM 695 C C . LYS A 1 88 ? -0.721 -11.260 -21.960 1.00 86.44 88 LYS A C 1
ATOM 697 O O . LYS A 1 88 ? -0.364 -12.433 -22.077 1.00 86.44 88 LYS A O 1
ATOM 702 N N . LEU A 1 89 ? -1.913 -10.883 -21.523 1.00 85.25 89 LEU A N 1
ATOM 703 C CA . LEU A 1 89 ? -3.028 -11.792 -21.304 1.00 85.25 89 LEU A CA 1
ATOM 704 C C . LEU A 1 89 ? -3.799 -11.958 -22.610 1.00 85.25 89 LEU A C 1
ATOM 706 O O . LEU A 1 89 ? -4.077 -10.964 -23.287 1.00 85.25 89 LEU A O 1
ATOM 710 N N . GLU A 1 90 ? -4.106 -13.207 -22.959 1.00 75.75 90 GLU A N 1
ATOM 711 C CA . GLU A 1 90 ? -4.814 -13.548 -24.199 1.00 75.75 90 GLU A CA 1
ATOM 712 C C . GLU A 1 90 ? -6.313 -13.788 -23.962 1.00 75.75 90 GLU A C 1
ATOM 714 O O . GLU A 1 90 ? -7.101 -13.330 -24.778 1.00 75.75 90 GLU A O 1
ATOM 719 N N . ASP A 1 91 ? -6.714 -14.386 -22.829 1.00 69.19 91 ASP A N 1
ATOM 720 C CA . ASP A 1 91 ? -8.108 -14.793 -22.569 1.00 69.19 91 ASP A CA 1
ATOM 721 C C . ASP A 1 91 ? -8.491 -14.715 -21.068 1.00 69.19 91 ASP A C 1
ATOM 723 O O . ASP A 1 91 ? -8.886 -15.710 -20.457 1.00 69.19 91 ASP A O 1
ATOM 727 N N . HIS A 1 92 ? -8.360 -13.542 -20.437 1.00 71.12 92 HIS A N 1
ATOM 728 C CA . HIS A 1 92 ? -8.805 -13.337 -19.048 1.00 71.12 92 HIS A CA 1
ATOM 729 C C . HIS A 1 92 ? -9.796 -12.174 -18.939 1.00 71.12 92 HIS A C 1
ATOM 731 O O . HIS A 1 92 ? -9.478 -11.049 -19.317 1.00 71.12 92 HIS A O 1
ATOM 737 N N . ASP A 1 93 ? -10.984 -12.414 -18.387 1.00 73.06 93 ASP A N 1
ATOM 738 C CA . ASP A 1 93 ? -11.966 -11.339 -18.186 1.00 73.06 93 ASP A CA 1
ATOM 739 C C . ASP A 1 93 ? -11.545 -10.410 -17.032 1.00 73.06 93 ASP A C 1
ATOM 741 O O . ASP A 1 93 ? -11.601 -9.185 -17.155 1.00 73.06 93 ASP A O 1
ATOM 745 N N . GLU A 1 94 ? -11.048 -10.991 -15.935 1.00 81.88 94 GLU A N 1
ATOM 746 C CA . GLU A 1 94 ? -10.670 -10.287 -14.708 1.00 81.88 94 GLU A CA 1
ATOM 747 C C . GLU A 1 94 ? -9.409 -10.908 -14.089 1.00 81.88 94 GLU A C 1
ATOM 749 O O . GLU A 1 94 ? -9.257 -12.131 -14.045 1.00 81.88 94 GLU A O 1
ATOM 754 N N . ILE A 1 95 ? -8.500 -10.060 -13.606 1.00 86.00 95 ILE A N 1
ATOM 755 C CA . ILE A 1 95 ? -7.265 -10.447 -12.912 1.00 86.00 95 ILE A CA 1
ATOM 756 C C . ILE A 1 95 ? -7.233 -9.763 -11.555 1.00 86.00 95 ILE A C 1
ATOM 758 O O . ILE A 1 95 ? -7.623 -8.605 -11.442 1.00 86.00 95 ILE A O 1
ATOM 762 N N . ASP A 1 96 ? -6.725 -10.456 -10.541 1.00 86.06 96 ASP A N 1
ATOM 763 C CA . ASP A 1 96 ? -6.476 -9.874 -9.224 1.00 86.06 96 ASP A CA 1
ATOM 764 C C . ASP A 1 96 ? -5.571 -8.631 -9.333 1.00 86.06 96 ASP A C 1
ATOM 766 O O . ASP A 1 96 ? -4.514 -8.656 -9.973 1.00 86.06 96 ASP A O 1
ATOM 770 N N . ILE A 1 97 ? -5.975 -7.527 -8.705 1.00 88.94 97 ILE A N 1
ATOM 771 C CA . ILE A 1 97 ? -5.222 -6.271 -8.696 1.00 88.94 97 ILE A CA 1
ATOM 772 C C . ILE A 1 97 ? -3.811 -6.428 -8.116 1.00 88.94 97 ILE A C 1
ATOM 774 O O . ILE A 1 97 ? -2.910 -5.688 -8.513 1.00 88.94 97 ILE A O 1
ATOM 778 N N . LEU A 1 98 ? -3.578 -7.408 -7.238 1.00 87.50 98 LEU A N 1
ATOM 779 C CA . LEU A 1 98 ? -2.254 -7.715 -6.699 1.00 87.50 98 LEU A CA 1
ATOM 780 C C . LEU A 1 98 ? -1.258 -8.065 -7.814 1.00 87.50 98 LEU A C 1
ATOM 782 O O . LEU A 1 98 ? -0.079 -7.714 -7.746 1.00 87.50 98 LEU A O 1
ATOM 786 N N . VAL A 1 99 ? -1.739 -8.702 -8.884 1.00 87.38 99 VAL A N 1
ATOM 787 C CA . VAL A 1 99 ? -0.920 -9.046 -10.049 1.00 87.38 99 VAL A CA 1
ATOM 788 C C . VAL A 1 99 ? -0.432 -7.783 -10.756 1.00 87.38 99 VAL A C 1
ATOM 790 O O . VAL A 1 99 ? 0.759 -7.628 -11.035 1.00 87.38 99 VAL A O 1
ATOM 793 N N . TYR A 1 100 ? -1.356 -6.854 -11.002 1.00 91.25 100 TYR A N 1
ATOM 794 C CA . TYR A 1 100 ? -1.061 -5.550 -11.587 1.00 91.25 100 TYR A CA 1
ATOM 795 C C . TYR A 1 100 ? -0.114 -4.742 -10.694 1.00 91.25 100 TYR A C 1
ATOM 797 O O . TYR A 1 100 ? 0.861 -4.173 -11.187 1.00 91.25 100 TYR A O 1
ATOM 805 N N . ALA A 1 101 ? -0.377 -4.729 -9.385 1.00 92.25 101 ALA A N 1
ATOM 806 C CA . ALA A 1 101 ? 0.419 -4.037 -8.382 1.00 92.25 101 ALA A CA 1
ATOM 807 C C . ALA A 1 101 ? 1.885 -4.481 -8.430 1.00 92.25 101 ALA A C 1
ATOM 809 O O . ALA A 1 101 ? 2.763 -3.652 -8.658 1.00 92.25 101 ALA A O 1
ATOM 810 N N . ASN A 1 102 ? 2.144 -5.787 -8.334 1.00 90.19 102 ASN A N 1
ATOM 811 C CA . ASN A 1 102 ? 3.502 -6.331 -8.309 1.00 90.19 102 ASN A CA 1
ATOM 812 C C . ASN A 1 102 ? 4.306 -5.974 -9.571 1.00 90.19 102 ASN A C 1
ATOM 814 O O . ASN A 1 102 ? 5.488 -5.629 -9.488 1.00 90.19 102 ASN A O 1
ATOM 818 N N . ILE A 1 103 ? 3.675 -6.026 -10.750 1.00 91.69 103 ILE A N 1
ATOM 819 C CA . ILE A 1 103 ? 4.330 -5.646 -12.009 1.00 91.69 103 ILE A CA 1
ATOM 820 C C . ILE A 1 103 ? 4.578 -4.134 -12.058 1.00 91.69 103 ILE A C 1
ATOM 822 O O . ILE A 1 103 ? 5.670 -3.708 -12.440 1.00 91.69 103 ILE A O 1
ATOM 826 N N . ALA A 1 104 ? 3.597 -3.318 -11.666 1.00 94.94 104 ALA A N 1
ATOM 827 C CA . ALA A 1 104 ? 3.729 -1.866 -11.662 1.00 94.94 104 ALA A CA 1
ATOM 828 C C . ALA A 1 104 ? 4.842 -1.402 -10.708 1.00 94.94 104 ALA A C 1
ATOM 830 O O . ALA A 1 104 ? 5.660 -0.566 -11.089 1.00 94.94 104 ALA A O 1
ATOM 831 N N . GLU A 1 105 ? 4.920 -1.971 -9.503 1.00 94.44 105 GLU A N 1
ATOM 832 C CA . GLU A 1 105 ? 5.988 -1.696 -8.535 1.00 94.44 105 GLU A CA 1
ATOM 833 C C . GLU A 1 105 ? 7.359 -2.123 -9.065 1.00 94.44 105 GLU A C 1
ATOM 835 O O . GLU A 1 105 ? 8.320 -1.355 -8.975 1.00 94.44 105 GLU A O 1
ATOM 840 N N . PHE A 1 106 ? 7.456 -3.313 -9.671 1.00 93.25 106 PHE A N 1
ATOM 841 C CA . PHE A 1 106 ? 8.695 -3.783 -10.290 1.00 93.25 106 PHE A CA 1
ATOM 842 C C . PHE A 1 106 ? 9.186 -2.814 -11.367 1.00 93.25 106 PHE A C 1
ATOM 844 O O . PHE A 1 106 ? 10.311 -2.325 -11.292 1.00 93.25 106 PHE A O 1
ATOM 851 N N . ILE A 1 107 ? 8.328 -2.480 -12.337 1.00 94.19 107 ILE A N 1
ATOM 852 C CA . ILE A 1 107 ? 8.669 -1.537 -13.408 1.00 94.19 107 ILE A CA 1
ATOM 853 C C . ILE A 1 107 ? 9.078 -0.187 -12.806 1.00 94.19 107 ILE A C 1
ATOM 855 O O . ILE A 1 107 ? 10.112 0.364 -13.176 1.00 94.19 107 ILE A O 1
ATOM 859 N N . CYS A 1 108 ? 8.318 0.324 -11.835 1.00 95.06 108 CYS A N 1
ATOM 860 C CA . CYS A 1 108 ? 8.593 1.606 -11.193 1.00 95.06 108 CYS A CA 1
ATOM 861 C C . CYS A 1 108 ? 9.978 1.671 -10.541 1.00 95.06 108 CYS A C 1
ATOM 863 O O . CYS A 1 108 ? 10.634 2.714 -10.590 1.00 95.06 108 CYS A O 1
ATOM 865 N N . ASN A 1 109 ? 10.411 0.590 -9.894 1.00 92.50 109 ASN A N 1
ATOM 866 C CA . ASN A 1 109 ? 11.697 0.549 -9.202 1.00 92.50 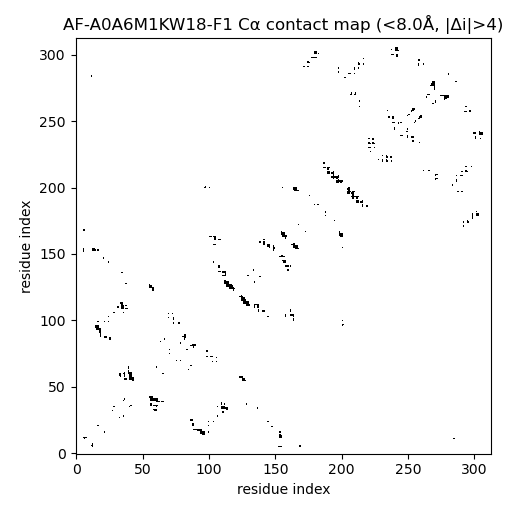109 ASN A CA 1
ATOM 867 C C . ASN A 1 109 ? 12.875 0.494 -10.182 1.00 92.50 109 ASN A C 1
ATOM 869 O O . ASN A 1 109 ? 13.940 1.053 -9.903 1.00 92.50 109 ASN A O 1
ATOM 873 N N . GLU A 1 110 ? 12.644 -0.080 -11.360 1.00 92.50 110 GLU A N 1
ATOM 874 C CA . GLU A 1 110 ? 13.653 -0.348 -12.381 1.00 92.50 110 GLU A CA 1
ATOM 875 C C . GLU A 1 110 ? 13.772 0.734 -13.469 1.00 92.50 110 GLU A C 1
ATOM 877 O O . GLU A 1 110 ? 14.643 0.645 -14.334 1.00 92.50 110 GLU A O 1
ATOM 882 N N . ILE A 1 111 ? 12.925 1.768 -13.453 1.00 93.00 111 ILE A N 1
ATOM 883 C CA . ILE A 1 111 ? 12.985 2.888 -14.406 1.00 93.00 111 ILE A CA 1
ATOM 884 C C . ILE A 1 111 ? 14.063 3.896 -13.997 1.00 93.00 111 ILE A C 1
ATOM 886 O O . ILE A 1 111 ? 13.968 4.498 -12.933 1.00 93.00 111 ILE A O 1
ATOM 890 N N . TYR A 1 112 ? 15.047 4.142 -14.864 1.00 92.12 112 TYR A N 1
ATOM 891 C CA . TYR A 1 112 ? 16.111 5.140 -14.687 1.00 92.12 112 TYR A CA 1
ATOM 892 C C . TYR A 1 112 ? 16.059 6.255 -15.731 1.00 92.12 112 TYR A C 1
ATOM 894 O O . TYR A 1 112 ? 15.640 6.037 -16.870 1.00 92.12 112 TYR A O 1
ATOM 902 N N . ASP A 1 113 ? 16.530 7.445 -15.363 1.00 91.38 113 ASP A N 1
ATOM 903 C CA . ASP A 1 113 ? 16.711 8.538 -16.317 1.00 91.38 113 ASP A CA 1
ATOM 904 C C . ASP A 1 113 ? 17.905 8.218 -17.220 1.00 91.38 113 ASP A C 1
ATOM 906 O O . ASP A 1 113 ? 19.019 7.984 -16.756 1.00 91.38 113 ASP A O 1
ATOM 910 N N . ALA A 1 114 ? 17.633 8.138 -18.521 1.00 89.19 114 ALA A N 1
ATOM 911 C CA . ALA A 1 114 ? 18.593 7.752 -19.544 1.00 89.19 114 ALA A CA 1
ATOM 912 C C . ALA A 1 114 ? 19.003 8.982 -20.356 1.00 89.19 114 ALA A C 1
ATOM 914 O O . ALA A 1 114 ? 18.183 9.565 -21.068 1.00 89.19 114 ALA A O 1
ATOM 915 N N . ILE A 1 115 ? 20.280 9.344 -20.286 1.00 86.94 115 ILE A N 1
ATOM 916 C CA . ILE A 1 115 ? 20.856 10.497 -20.976 1.00 86.94 115 ILE A CA 1
ATOM 917 C C . ILE A 1 115 ? 21.651 10.008 -22.175 1.00 86.94 115 ILE A C 1
ATOM 919 O O . ILE A 1 115 ? 22.659 9.324 -22.013 1.00 86.94 115 ILE A O 1
ATOM 923 N N . TYR A 1 116 ? 21.209 10.374 -23.376 1.00 87.31 116 TYR A N 1
ATOM 924 C CA . TYR A 1 116 ? 21.942 10.079 -24.605 1.00 87.31 116 TYR A CA 1
ATOM 925 C C . TYR A 1 116 ? 23.317 10.753 -24.587 1.00 87.31 116 TYR A C 1
ATOM 927 O O . TYR A 1 116 ? 23.418 11.952 -24.329 1.00 87.31 116 TYR A O 1
ATOM 935 N N . LEU A 1 117 ? 24.357 9.982 -24.894 1.00 83.88 117 LEU A N 1
ATOM 936 C CA . LEU A 1 117 ? 25.732 10.458 -25.009 1.00 83.88 117 LEU A CA 1
ATOM 937 C C . LEU A 1 117 ? 26.103 10.633 -26.481 1.00 83.88 117 LEU A C 1
ATOM 939 O O . LEU A 1 117 ? 26.253 11.752 -26.968 1.00 83.88 117 LEU A O 1
ATOM 943 N N . GLU A 1 118 ? 26.233 9.525 -27.203 1.00 81.81 118 GLU A N 1
ATOM 944 C CA . GLU A 1 118 ? 26.682 9.509 -28.592 1.00 81.81 118 GLU A CA 1
ATOM 945 C C . GLU A 1 118 ? 26.227 8.238 -29.306 1.00 81.81 118 GLU A C 1
ATOM 947 O O . GLU A 1 118 ? 25.646 7.347 -28.690 1.00 81.81 118 GLU A O 1
ATOM 952 N N . SER A 1 119 ? 26.491 8.150 -30.609 1.00 83.38 119 SER A N 1
ATOM 953 C CA . SER A 1 119 ? 26.362 6.901 -31.353 1.00 83.38 119 SER A CA 1
ATOM 954 C C . SER A 1 119 ? 27.650 6.611 -32.111 1.00 83.38 119 SER A C 1
ATOM 956 O O . SER A 1 119 ? 28.266 7.537 -32.638 1.00 83.38 119 SER A O 1
ATOM 958 N N . ASP A 1 120 ? 28.055 5.344 -32.179 1.00 80.19 120 ASP A N 1
ATOM 959 C CA . ASP A 1 120 ? 29.230 4.946 -32.954 1.00 80.19 120 ASP A CA 1
ATOM 960 C C . ASP A 1 120 ? 28.932 4.817 -34.457 1.00 80.19 120 ASP A C 1
ATOM 962 O O . ASP A 1 120 ? 27.795 4.919 -34.926 1.00 80.19 120 ASP A O 1
ATOM 966 N N . SER A 1 121 ? 29.988 4.579 -35.238 1.00 79.00 121 SER A N 1
ATOM 967 C CA . SER A 1 121 ? 29.899 4.397 -36.688 1.00 79.00 121 SER A CA 1
ATOM 968 C C . SER A 1 121 ? 29.135 3.141 -37.117 1.00 79.00 121 SER A C 1
ATOM 970 O O . SER A 1 121 ? 28.802 3.016 -38.293 1.00 79.00 121 SER A O 1
ATOM 972 N N . GLU A 1 122 ? 28.883 2.203 -36.200 1.00 78.19 122 GLU A N 1
ATOM 973 C CA . GLU A 1 122 ? 28.072 1.007 -36.451 1.00 78.19 122 GLU A CA 1
ATOM 974 C C . GLU A 1 122 ? 26.579 1.258 -36.147 1.00 78.19 122 GLU A C 1
ATOM 976 O O . GLU A 1 122 ? 25.745 0.387 -36.397 1.00 78.19 122 GLU A O 1
ATOM 981 N N . GLY A 1 123 ? 26.227 2.466 -35.683 1.00 74.19 123 GLY A N 1
ATOM 982 C CA . GLY A 1 123 ? 24.857 2.896 -35.415 1.00 74.19 123 GLY A CA 1
ATOM 983 C C . GLY A 1 123 ? 24.380 2.615 -33.991 1.00 74.19 123 GLY A C 1
ATOM 984 O O . GLY A 1 123 ? 23.176 2.679 -33.739 1.00 74.19 123 GLY A O 1
ATOM 985 N N . TYR A 1 124 ? 25.284 2.303 -33.059 1.00 73.06 124 TYR A N 1
ATOM 986 C CA . TYR A 1 124 ? 24.918 2.005 -31.677 1.00 73.06 124 TYR A CA 1
ATOM 987 C C . TYR A 1 124 ? 24.970 3.238 -30.804 1.00 73.06 124 TYR A C 1
ATOM 989 O O . TYR A 1 124 ? 25.997 3.903 -30.735 1.00 73.06 124 TYR A O 1
ATOM 997 N N . SER A 1 125 ? 23.865 3.504 -30.112 1.00 78.19 125 SER A N 1
ATOM 998 C CA . SER A 1 125 ? 23.732 4.638 -29.209 1.00 78.19 125 SER A CA 1
ATOM 999 C C . SER A 1 125 ? 24.126 4.282 -27.775 1.00 78.19 125 SER A C 1
ATOM 1001 O O . SER A 1 125 ? 23.714 3.251 -27.240 1.00 78.19 125 SER A O 1
ATOM 1003 N N . TYR A 1 126 ? 24.879 5.180 -27.151 1.00 77.31 126 TYR A N 1
ATOM 1004 C CA . TYR A 1 126 ? 25.410 5.095 -25.798 1.00 77.31 126 TYR A CA 1
ATOM 1005 C C . TYR A 1 126 ? 24.726 6.106 -24.902 1.00 77.31 126 TYR A C 1
ATOM 1007 O O . TYR A 1 126 ? 24.430 7.222 -25.328 1.00 77.31 126 TYR A O 1
ATOM 1015 N N . TYR A 1 127 ? 24.475 5.710 -23.660 1.00 80.94 127 TYR A N 1
ATOM 1016 C CA . TYR A 1 127 ? 23.787 6.556 -22.703 1.00 80.94 127 TYR A CA 1
ATOM 1017 C C . TYR A 1 127 ? 24.353 6.363 -21.306 1.00 80.94 127 TYR A C 1
ATOM 1019 O O . TYR A 1 127 ? 24.876 5.303 -20.958 1.00 80.94 127 TYR A O 1
ATOM 1027 N N . TYR A 1 128 ? 24.181 7.403 -20.510 1.00 82.69 128 TYR A N 1
ATOM 1028 C CA . TYR A 1 128 ? 24.438 7.423 -19.086 1.00 82.69 128 TYR A CA 1
ATOM 1029 C C . TYR A 1 128 ? 23.114 7.304 -18.325 1.00 82.69 128 TYR A C 1
ATOM 1031 O O . TYR A 1 128 ? 22.115 7.894 -18.738 1.00 82.69 128 TYR A O 1
ATOM 1039 N N . PHE A 1 129 ? 23.102 6.553 -17.223 1.00 85.81 129 PHE A N 1
ATOM 1040 C CA . PHE A 1 129 ? 21.927 6.419 -16.363 1.00 85.81 129 PHE A CA 1
ATOM 1041 C C . PHE A 1 129 ? 22.140 7.175 -15.059 1.00 85.81 129 PHE A C 1
ATOM 1043 O O . PHE A 1 129 ? 23.075 6.867 -14.321 1.00 85.81 129 PHE A O 1
ATOM 1050 N N . GLU A 1 130 ? 21.260 8.124 -14.757 1.00 84.69 130 GLU A N 1
ATOM 1051 C CA . GLU A 1 130 ? 21.321 8.850 -13.489 1.00 84.69 130 GLU A CA 1
ATOM 1052 C C . GLU A 1 130 ? 20.908 7.947 -12.321 1.00 84.69 130 GLU A C 1
ATOM 1054 O O . GLU A 1 130 ? 20.027 7.094 -12.449 1.00 84.69 130 GLU A O 1
ATOM 1059 N N . GLU A 1 131 ? 21.565 8.122 -11.174 1.00 79.25 131 GLU A N 1
ATOM 1060 C CA . GLU A 1 131 ? 21.321 7.339 -9.952 1.00 79.25 131 GLU A CA 1
ATOM 1061 C C . GLU A 1 131 ? 20.620 8.139 -8.852 1.00 79.25 131 GLU A C 1
ATOM 1063 O O . GLU A 1 131 ? 20.579 7.689 -7.712 1.00 79.25 131 GLU A O 1
ATOM 1068 N N . ASP A 1 132 ? 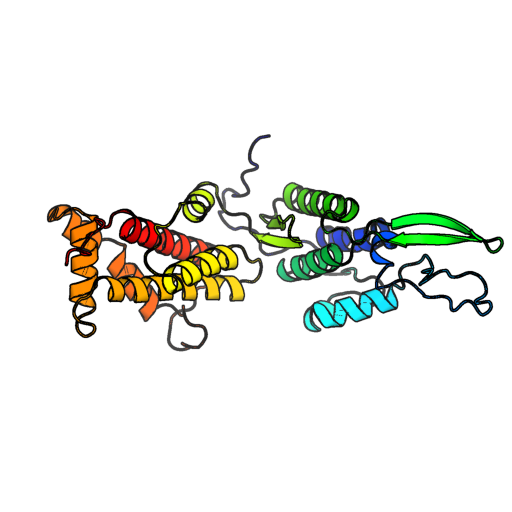20.091 9.318 -9.181 1.00 77.38 132 ASP A N 1
ATOM 1069 C CA . ASP A 1 132 ? 19.346 10.132 -8.224 1.00 77.38 132 ASP A CA 1
ATOM 1070 C C . ASP A 1 132 ? 18.064 9.407 -7.774 1.00 77.38 132 ASP A C 1
ATOM 1072 O O . ASP A 1 132 ? 17.487 8.605 -8.516 1.00 77.38 132 ASP A O 1
ATOM 1076 N N . ASP A 1 133 ? 17.607 9.693 -6.559 1.00 66.31 133 ASP A N 1
ATOM 1077 C CA . ASP A 1 133 ? 16.360 9.159 -6.016 1.00 66.31 133 ASP A CA 1
ATOM 1078 C C . ASP A 1 133 ? 15.139 9.764 -6.743 1.00 66.31 133 ASP A C 1
ATOM 1080 O O . ASP A 1 133 ? 14.130 9.078 -6.957 1.00 66.31 133 ASP A O 1
ATOM 1084 N N . ASP A 1 134 ? 15.251 11.011 -7.220 1.00 72.00 134 ASP A N 1
ATOM 1085 C CA . ASP A 1 134 ? 14.187 11.777 -7.891 1.00 72.00 134 ASP A CA 1
ATOM 1086 C C . ASP A 1 134 ? 14.186 11.619 -9.428 1.00 72.00 134 ASP A C 1
ATOM 1088 O O . ASP A 1 134 ? 14.165 12.578 -10.198 1.00 72.00 134 ASP A O 1
ATOM 1092 N N . ARG A 1 135 ? 14.151 10.367 -9.897 1.00 85.94 135 ARG A N 1
ATOM 1093 C CA . ARG A 1 135 ? 14.122 10.026 -11.336 1.00 85.94 135 ARG A CA 1
ATOM 1094 C C . ARG A 1 135 ? 12.860 10.571 -12.024 1.00 85.94 135 ARG A C 1
ATOM 1096 O O . ARG A 1 135 ? 11.743 10.125 -11.738 1.00 85.94 135 ARG A O 1
ATOM 1103 N N . ASN A 1 136 ? 13.020 11.464 -12.998 1.00 92.31 136 ASN A N 1
ATOM 1104 C CA . ASN A 1 136 ? 11.923 12.110 -13.725 1.00 92.31 136 ASN A CA 1
ATOM 1105 C C . ASN A 1 136 ? 11.062 11.097 -14.483 1.00 92.31 136 ASN A C 1
ATOM 1107 O O . ASN A 1 136 ? 9.833 11.138 -14.414 1.00 92.31 136 ASN A O 1
ATOM 1111 N N . LYS A 1 137 ? 11.688 10.136 -15.168 1.00 94.19 137 LYS A N 1
ATOM 1112 C CA . LYS A 1 137 ? 10.984 9.106 -15.946 1.00 94.19 137 LYS A CA 1
ATOM 1113 C C . LYS A 1 137 ? 10.186 8.162 -15.064 1.00 94.19 137 LYS A C 1
ATOM 1115 O O . LYS A 1 137 ? 9.127 7.690 -15.470 1.00 94.19 137 LYS A O 1
ATOM 1120 N N . ARG A 1 138 ? 10.646 7.940 -13.833 1.00 94.69 138 ARG A N 1
ATOM 1121 C CA . ARG A 1 138 ? 9.898 7.191 -12.823 1.00 94.69 138 ARG A CA 1
ATOM 1122 C C . ARG A 1 138 ? 8.656 7.962 -12.377 1.00 94.69 138 ARG A C 1
ATOM 1124 O O . ARG A 1 138 ? 7.589 7.369 -12.266 1.00 94.69 138 ARG A O 1
ATOM 1131 N N . LEU A 1 139 ? 8.767 9.275 -12.164 1.00 94.69 139 LEU A N 1
ATOM 1132 C CA . LEU A 1 139 ? 7.615 10.126 -11.842 1.00 94.69 139 LEU A CA 1
ATOM 1133 C C . LEU A 1 139 ? 6.603 10.198 -12.996 1.00 94.69 139 LEU A C 1
ATOM 1135 O O . LEU A 1 139 ? 5.400 10.152 -12.742 1.00 94.69 139 LEU A O 1
ATOM 1139 N N . GLU A 1 140 ? 7.071 10.254 -14.248 1.00 96.62 140 GLU A N 1
ATOM 1140 C CA . GLU A 1 140 ? 6.209 10.144 -15.433 1.00 96.62 140 GLU A CA 1
ATOM 1141 C C . GLU A 1 140 ? 5.453 8.807 -15.446 1.00 96.62 140 GLU A C 1
ATOM 1143 O O . GLU A 1 140 ? 4.230 8.805 -15.566 1.00 96.62 140 GLU A O 1
ATOM 1148 N N . PHE A 1 141 ? 6.151 7.683 -15.241 1.00 97.50 141 PHE A N 1
ATOM 1149 C CA . PHE A 1 141 ? 5.523 6.359 -15.189 1.00 97.50 141 PHE A CA 1
ATOM 1150 C C . PHE A 1 141 ? 4.449 6.277 -14.099 1.00 97.50 141 PHE A C 1
ATOM 1152 O O . PHE A 1 141 ? 3.328 5.846 -14.364 1.00 97.50 141 PHE A O 1
ATOM 1159 N N . ILE A 1 142 ? 4.757 6.760 -12.891 1.00 97.19 142 ILE A N 1
ATOM 1160 C CA . ILE A 1 142 ? 3.800 6.824 -11.779 1.00 97.19 142 ILE A CA 1
ATOM 1161 C C . ILE A 1 142 ? 2.549 7.622 -12.171 1.00 97.19 142 ILE A C 1
ATOM 1163 O O . ILE A 1 142 ? 1.429 7.185 -11.905 1.00 97.19 142 ILE A O 1
ATOM 1167 N N . ALA A 1 143 ? 2.721 8.789 -12.797 1.00 97.50 143 ALA A N 1
ATOM 1168 C CA . ALA A 1 143 ? 1.603 9.632 -13.209 1.00 97.50 143 ALA A CA 1
ATOM 1169 C C . ALA A 1 143 ? 0.712 8.938 -14.250 1.00 97.50 143 ALA A C 1
ATOM 1171 O O . ALA A 1 143 ? -0.513 9.012 -14.156 1.00 97.50 143 ALA A O 1
ATOM 1172 N N . GLU A 1 144 ? 1.308 8.234 -15.211 1.00 98.06 144 GLU A N 1
ATOM 1173 C CA . GLU A 1 144 ? 0.564 7.517 -16.245 1.00 98.06 144 GLU A CA 1
ATOM 1174 C C . GLU A 1 144 ? -0.177 6.295 -15.696 1.00 98.06 144 GLU A C 1
ATOM 1176 O O . GLU A 1 144 ? -1.354 6.115 -16.007 1.00 98.06 144 GLU A O 1
ATOM 1181 N N . VAL A 1 145 ? 0.465 5.498 -14.831 1.00 97.81 145 VAL A N 1
ATOM 1182 C CA . VAL A 1 145 ? -0.190 4.374 -14.140 1.00 97.81 145 VAL A CA 1
ATOM 1183 C C . VAL A 1 145 ? -1.381 4.878 -13.329 1.00 97.81 145 VAL A C 1
ATOM 1185 O O . VAL A 1 145 ? -2.480 4.342 -13.454 1.00 97.81 145 VAL A O 1
ATOM 1188 N N . ASN A 1 146 ? -1.203 5.949 -12.553 1.00 97.12 146 ASN A N 1
ATOM 1189 C CA . ASN A 1 146 ? -2.286 6.528 -11.757 1.00 97.12 146 ASN A CA 1
ATOM 1190 C C . ASN A 1 146 ? -3.427 7.063 -12.628 1.00 97.12 146 ASN A C 1
ATOM 1192 O O . ASN A 1 146 ? -4.589 6.862 -12.292 1.00 97.12 146 ASN A O 1
ATOM 1196 N N . GLN A 1 147 ? -3.118 7.674 -13.774 1.00 96.75 147 GLN A N 1
ATOM 1197 C CA . GLN A 1 147 ? -4.138 8.121 -14.720 1.00 96.75 147 GLN A CA 1
ATOM 1198 C C . GLN A 1 147 ? -4.937 6.947 -15.309 1.00 96.75 147 GLN A C 1
ATOM 1200 O O . GLN A 1 147 ? -6.142 7.078 -15.530 1.00 96.75 147 GLN A O 1
ATOM 1205 N N . ILE A 1 148 ? -4.289 5.810 -15.582 1.00 95.12 148 ILE A N 1
ATOM 1206 C CA . ILE A 1 148 ? -4.968 4.593 -16.046 1.00 95.12 148 ILE A CA 1
ATOM 1207 C C . ILE A 1 148 ? -5.910 4.070 -14.958 1.00 95.12 148 ILE A C 1
ATOM 1209 O O . ILE A 1 148 ? -7.078 3.818 -15.250 1.00 95.12 148 ILE A O 1
ATOM 1213 N N . LEU A 1 149 ? -5.437 3.944 -13.716 1.00 93.69 149 LEU A N 1
ATOM 1214 C CA . LEU A 1 149 ? -6.251 3.469 -12.590 1.00 93.69 149 LEU A CA 1
ATOM 1215 C C . LEU A 1 149 ? -7.468 4.377 -12.359 1.00 93.69 149 LEU A C 1
ATOM 1217 O O . LEU A 1 149 ? -8.601 3.899 -12.306 1.00 93.69 149 LEU A O 1
ATOM 1221 N N . GLU A 1 150 ? -7.247 5.692 -12.329 1.00 91.44 150 GLU A N 1
ATOM 1222 C CA . GLU A 1 150 ? -8.283 6.706 -12.126 1.00 91.44 150 GLU A CA 1
ATOM 1223 C C . GLU A 1 150 ? -9.361 6.656 -13.220 1.00 91.44 150 GLU A C 1
ATOM 1225 O O . GLU A 1 150 ? -10.551 6.578 -12.920 1.00 91.44 150 GLU A O 1
ATOM 1230 N N . ARG A 1 151 ? -8.963 6.617 -14.500 1.00 91.12 151 ARG A N 1
ATOM 1231 C CA . ARG A 1 151 ? -9.905 6.548 -15.635 1.00 91.12 151 ARG A CA 1
ATOM 1232 C C . ARG A 1 151 ? -10.763 5.288 -15.640 1.00 91.12 151 ARG A C 1
ATOM 1234 O O . ARG A 1 151 ? -11.843 5.298 -16.227 1.00 91.12 151 ARG A O 1
ATOM 1241 N N . ASN A 1 152 ? -10.283 4.225 -15.005 1.00 89.62 152 ASN A N 1
ATOM 1242 C CA . ASN A 1 152 ? -10.976 2.949 -14.913 1.00 89.62 152 ASN A CA 1
ATOM 1243 C C . ASN A 1 152 ? -11.663 2.736 -13.553 1.00 89.62 152 ASN A C 1
ATOM 1245 O O . ASN A 1 152 ? -12.194 1.657 -13.305 1.00 89.62 152 ASN A O 1
ATOM 1249 N N . ASN A 1 153 ? -11.729 3.769 -12.701 1.00 87.31 153 ASN A N 1
ATOM 1250 C CA . ASN A 1 153 ? -12.339 3.720 -11.367 1.00 87.31 153 ASN A CA 1
ATOM 1251 C C . ASN A 1 153 ? -11.745 2.624 -10.464 1.00 87.31 153 ASN A C 1
ATOM 1253 O O . ASN A 1 153 ? -12.459 2.004 -9.675 1.00 87.31 153 ASN A O 1
ATOM 1257 N N . LEU A 1 154 ? -10.442 2.376 -10.592 1.00 89.81 154 LEU A N 1
ATOM 1258 C CA . LEU A 1 154 ? -9.699 1.514 -9.684 1.00 89.81 154 LEU A CA 1
ATOM 1259 C C . LEU A 1 154 ? -9.204 2.378 -8.524 1.00 89.81 154 LEU A C 1
ATOM 1261 O O . LEU A 1 154 ? -8.451 3.328 -8.733 1.00 89.81 154 LEU A O 1
ATOM 1265 N N . ALA A 1 155 ? -9.637 2.060 -7.303 1.00 90.69 155 ALA A N 1
ATOM 1266 C CA . ALA A 1 155 ? -9.311 2.823 -6.097 1.00 90.69 155 ALA A CA 1
ATOM 1267 C C . ALA A 1 155 ? -7.899 2.490 -5.590 1.00 90.69 155 ALA A C 1
ATOM 1269 O O . ALA A 1 155 ? -7.704 2.086 -4.447 1.00 90.69 155 ALA A O 1
ATOM 1270 N N . TYR A 1 156 ? -6.907 2.646 -6.460 1.00 93.50 156 TYR A N 1
ATOM 1271 C CA . TYR A 1 156 ? -5.506 2.366 -6.191 1.00 93.50 156 TYR A CA 1
ATOM 1272 C C . TYR A 1 156 ? -4.627 3.453 -6.788 1.00 93.50 156 TYR A C 1
ATOM 1274 O O . TYR A 1 156 ? -5.008 4.151 -7.728 1.00 93.50 156 TYR A O 1
ATOM 1282 N N . LYS A 1 157 ? -3.422 3.577 -6.245 1.00 95.44 157 LYS A N 1
ATOM 1283 C CA . LYS A 1 157 ? -2.387 4.462 -6.757 1.00 95.44 157 LYS A CA 1
ATOM 1284 C C . LYS A 1 157 ? -1.013 3.849 -6.549 1.00 95.44 157 LYS A C 1
ATOM 1286 O O . LYS A 1 157 ? -0.736 3.245 -5.521 1.00 95.44 157 LYS A O 1
ATOM 1291 N N . LEU A 1 158 ? -0.112 4.106 -7.476 1.00 96.31 158 LEU A N 1
ATOM 1292 C CA . LEU A 1 158 ? 1.313 3.952 -7.267 1.00 96.31 158 LEU A CA 1
ATOM 1293 C C . LEU A 1 158 ? 1.847 5.234 -6.611 1.00 96.31 158 LEU A C 1
ATOM 1295 O O . LEU A 1 158 ? 1.725 6.335 -7.157 1.00 96.31 158 LEU A O 1
ATOM 1299 N N . SER A 1 159 ? 2.379 5.121 -5.397 1.00 94.50 159 SER A N 1
ATOM 1300 C CA . SER A 1 159 ? 2.882 6.255 -4.626 1.00 94.50 159 SER A CA 1
ATOM 1301 C C . SER A 1 159 ? 4.228 6.743 -5.160 1.00 94.50 159 SER A C 1
ATOM 1303 O O . SER A 1 159 ? 4.931 6.042 -5.887 1.00 94.50 159 SER A O 1
ATOM 1305 N N . ARG A 1 160 ? 4.658 7.944 -4.748 1.00 91.88 160 ARG A N 1
ATOM 1306 C CA . ARG A 1 160 ? 5.996 8.461 -5.100 1.00 91.88 160 ARG A CA 1
ATOM 1307 C C . ARG A 1 160 ? 7.133 7.566 -4.610 1.00 91.88 160 ARG A C 1
ATOM 1309 O O . ARG A 1 160 ? 8.222 7.618 -5.172 1.00 91.88 160 ARG A O 1
ATOM 1316 N N . LYS A 1 161 ? 6.887 6.724 -3.603 1.00 90.75 161 LYS A N 1
ATOM 1317 C CA . LYS A 1 161 ? 7.842 5.724 -3.104 1.00 90.75 161 LYS A CA 1
ATOM 1318 C C . LYS A 1 161 ? 7.839 4.431 -3.927 1.00 90.75 161 LYS A C 1
ATOM 1320 O O . LYS A 1 161 ? 8.652 3.562 -3.659 1.00 90.75 161 LYS A O 1
ATOM 1325 N N . GLY A 1 162 ? 6.994 4.332 -4.957 1.00 92.19 162 GLY A N 1
ATOM 1326 C CA . GLY A 1 162 ? 6.885 3.147 -5.810 1.00 92.19 162 GLY A CA 1
ATOM 1327 C C . GLY A 1 162 ? 6.114 2.019 -5.135 1.00 92.19 162 GLY A C 1
ATOM 1328 O O . GLY A 1 162 ? 6.334 0.867 -5.473 1.00 92.19 162 GLY A O 1
ATOM 1329 N N . GLN A 1 163 ? 5.261 2.358 -4.163 1.00 93.12 163 GLN A N 1
ATOM 1330 C CA . GLN A 1 163 ? 4.398 1.416 -3.452 1.00 93.12 163 GLN A CA 1
ATOM 1331 C C . GLN A 1 163 ? 2.983 1.528 -4.005 1.00 93.12 163 GLN A C 1
ATOM 1333 O O . GLN A 1 163 ? 2.464 2.636 -4.154 1.00 93.12 163 GLN A O 1
ATOM 1338 N N . PHE A 1 164 ? 2.371 0.399 -4.317 1.00 94.56 164 PHE A N 1
ATOM 1339 C CA . PHE A 1 164 ? 1.019 0.314 -4.826 1.00 94.56 164 PHE A CA 1
ATOM 1340 C C . PHE A 1 164 ? 0.039 0.280 -3.654 1.00 94.56 164 PHE A C 1
ATOM 1342 O O . PHE A 1 164 ? -0.084 -0.701 -2.922 1.00 94.56 164 PHE A O 1
ATOM 1349 N N . GLU A 1 165 ? -0.639 1.401 -3.462 1.00 93.69 165 GLU A N 1
ATOM 1350 C CA . GLU A 1 165 ? -1.482 1.683 -2.313 1.00 93.69 165 GLU A CA 1
ATOM 1351 C C . GLU A 1 165 ? -2.950 1.743 -2.725 1.00 93.69 165 GLU A C 1
ATOM 1353 O O . GLU A 1 165 ? -3.315 2.361 -3.726 1.00 93.69 165 GLU A O 1
ATOM 1358 N N . ARG A 1 166 ? -3.814 1.171 -1.896 1.00 91.69 166 ARG A N 1
ATOM 1359 C CA . ARG A 1 166 ? -5.255 1.356 -1.967 1.00 91.69 166 ARG A CA 1
ATOM 1360 C C . ARG A 1 166 ? -5.627 2.779 -1.553 1.00 91.69 166 ARG A C 1
ATOM 1362 O O . ARG A 1 166 ? -5.130 3.317 -0.559 1.00 91.69 166 ARG A O 1
ATOM 1369 N N . ILE A 1 167 ? -6.525 3.387 -2.314 1.00 90.38 167 ILE A N 1
ATOM 1370 C CA . ILE A 1 167 ? -7.175 4.651 -1.982 1.00 90.38 167 ILE A CA 1
ATOM 1371 C C . ILE A 1 167 ? -8.346 4.335 -1.052 1.00 90.38 167 ILE A C 1
ATOM 1373 O O . ILE A 1 167 ? -9.145 3.438 -1.307 1.00 90.38 167 ILE A O 1
ATOM 1377 N N . VAL A 1 168 ? -8.431 5.079 0.044 1.00 88.12 168 VAL A N 1
ATOM 1378 C CA . VAL A 1 168 ? -9.529 5.002 1.011 1.00 88.12 168 VAL A CA 1
ATOM 1379 C C . VAL A 1 168 ? -10.328 6.305 0.991 1.00 88.12 168 VAL A C 1
ATOM 1381 O O . VAL A 1 168 ? -9.8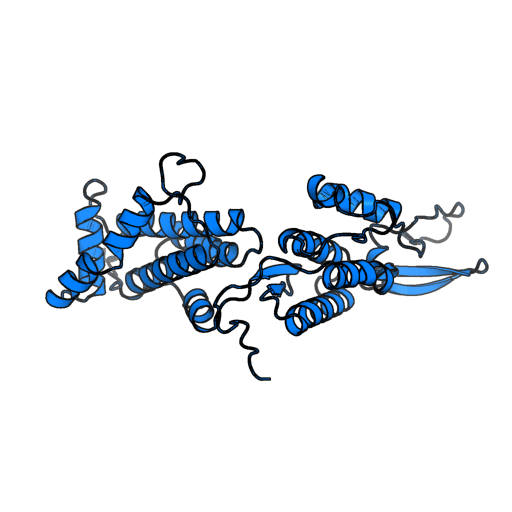46 7.323 0.497 1.00 88.12 168 VAL A O 1
ATOM 1384 N N . SER A 1 169 ? -11.540 6.277 1.541 1.00 86.25 169 SER A N 1
ATOM 1385 C CA . SER A 1 169 ? -12.450 7.423 1.655 1.00 86.25 169 SER A CA 1
ATOM 1386 C C . SER A 1 169 ? -11.788 8.556 2.402 1.00 86.25 169 SER A C 1
ATOM 1388 O O . SER A 1 169 ? -10.976 8.297 3.287 1.00 86.25 169 SER A O 1
ATOM 1390 N N . GLU A 1 170 ? -12.209 9.785 2.127 1.00 87.56 170 GLU A N 1
ATOM 1391 C CA . GLU A 1 170 ? -11.729 10.967 2.846 1.00 87.56 170 GLU A CA 1
ATOM 1392 C C . GLU A 1 170 ? -11.933 10.846 4.366 1.00 87.56 170 GLU A C 1
ATOM 1394 O O . GLU A 1 170 ? -11.025 11.179 5.129 1.00 87.56 170 GLU A O 1
ATOM 1399 N N . ASP A 1 171 ? -13.056 10.274 4.815 1.00 88.44 171 ASP A N 1
ATOM 1400 C CA . ASP A 1 171 ? -13.322 10.020 6.238 1.00 88.44 171 ASP A CA 1
ATOM 1401 C C . ASP A 1 171 ? -12.294 9.054 6.842 1.00 88.44 171 ASP A C 1
ATOM 1403 O O . ASP A 1 171 ? -11.668 9.342 7.865 1.00 88.44 171 ASP A O 1
ATOM 1407 N N . PHE A 1 172 ? -12.051 7.923 6.174 1.00 91.50 172 PHE A N 1
ATOM 1408 C CA . PHE A 1 172 ? -11.029 6.974 6.612 1.00 91.50 172 PHE A CA 1
ATOM 1409 C C . PHE A 1 172 ? -9.619 7.585 6.544 1.00 91.50 172 PHE A C 1
ATOM 1411 O O . PHE A 1 172 ? -8.826 7.440 7.474 1.00 91.50 172 PHE A O 1
ATOM 1418 N N . GLN A 1 173 ? -9.306 8.334 5.490 1.00 91.88 173 GLN A N 1
ATOM 1419 C CA . GLN A 1 173 ? -8.025 9.018 5.357 1.00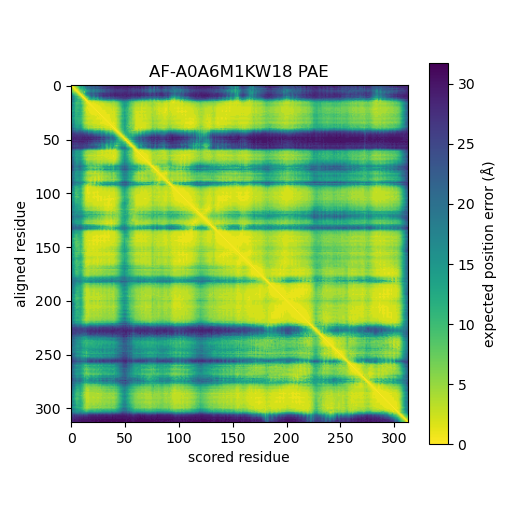 91.88 173 GLN A CA 1
ATOM 1420 C C . GLN A 1 173 ? -7.811 10.011 6.508 1.00 91.88 173 GLN A C 1
ATOM 1422 O O . GLN A 1 173 ? -6.728 10.033 7.086 1.00 91.88 173 GLN A O 1
ATOM 1427 N N . SER A 1 174 ? -8.856 10.728 6.926 1.00 91.00 174 SER A N 1
ATOM 1428 C CA . SER A 1 174 ? -8.815 11.634 8.079 1.00 91.00 174 SER A CA 1
ATOM 1429 C C . SER A 1 174 ? -8.523 10.899 9.394 1.00 91.00 174 SER A C 1
ATOM 1431 O O . SER A 1 174 ? -7.779 11.405 10.232 1.00 91.00 174 SER A O 1
ATOM 1433 N N . ILE A 1 175 ? -9.053 9.683 9.577 1.00 92.38 175 ILE A N 1
ATOM 1434 C CA . ILE A 1 175 ? -8.742 8.838 10.744 1.00 92.38 175 ILE A CA 1
ATOM 1435 C C . ILE A 1 175 ? -7.275 8.372 10.711 1.00 92.38 175 ILE A C 1
ATOM 1437 O O . ILE A 1 175 ? -6.616 8.344 11.752 1.00 92.38 175 ILE A O 1
ATOM 1441 N N . LEU A 1 176 ? -6.752 8.018 9.531 1.00 93.12 176 LEU A N 1
ATOM 1442 C CA . LEU A 1 176 ? -5.353 7.608 9.353 1.00 93.12 176 LEU A CA 1
ATOM 1443 C C . LEU A 1 176 ? -4.379 8.759 9.630 1.00 93.12 176 LEU A C 1
ATOM 1445 O O . LEU A 1 176 ? -3.347 8.541 10.269 1.00 93.12 176 LEU A O 1
ATOM 1449 N N . ASP A 1 177 ? -4.726 9.966 9.193 1.00 92.00 177 ASP A N 1
ATOM 1450 C CA . ASP A 1 177 ? -3.883 11.158 9.315 1.00 92.00 177 ASP A CA 1
ATOM 1451 C C . ASP A 1 177 ? -3.963 11.814 10.698 1.00 92.00 177 ASP A C 1
ATOM 1453 O O . ASP A 1 177 ? -3.114 12.638 11.033 1.00 92.00 177 ASP A O 1
ATOM 1457 N N . ALA A 1 178 ? -4.940 11.432 11.527 1.00 88.56 178 ALA A N 1
ATOM 1458 C CA . ALA A 1 178 ? -5.033 11.905 12.900 1.00 88.56 178 ALA A CA 1
ATOM 1459 C C . ALA A 1 178 ? -3.747 11.585 13.681 1.00 88.56 178 ALA A C 1
ATOM 1461 O O . ALA A 1 178 ? -3.301 10.428 13.738 1.00 88.56 178 ALA A O 1
ATOM 1462 N N . GLU A 1 179 ? -3.173 12.623 14.294 1.00 82.94 179 GLU A N 1
ATOM 1463 C CA . GLU A 1 179 ? -2.027 12.494 15.187 1.00 82.94 179 GLU A CA 1
ATOM 1464 C C . GLU A 1 179 ? -2.410 11.648 16.403 1.00 82.94 179 GLU A C 1
ATOM 1466 O O . GLU A 1 179 ? -3.466 11.828 17.021 1.00 82.94 179 GLU A O 1
ATOM 1471 N N . THR A 1 180 ? -1.533 10.709 16.738 1.00 78.94 180 THR A N 1
ATOM 1472 C CA . THR A 1 180 ? -1.646 9.888 17.937 1.00 78.94 180 THR A CA 1
ATOM 1473 C C . THR A 1 180 ? -0.580 10.368 18.909 1.00 78.94 180 THR A C 1
ATOM 1475 O O . THR A 1 180 ? 0.592 10.459 18.548 1.00 78.94 180 THR A O 1
ATOM 1478 N N . THR A 1 181 ? -0.995 10.727 20.121 1.00 80.88 181 THR A N 1
ATOM 1479 C CA . THR A 1 181 ? -0.072 11.142 21.179 1.00 80.88 181 THR A CA 1
ATOM 1480 C C . THR A 1 181 ? 0.860 9.986 21.501 1.00 80.88 181 THR A C 1
ATOM 1482 O O . THR A 1 181 ? 0.397 8.875 21.748 1.00 80.88 181 THR A O 1
ATOM 1485 N N . VAL A 1 182 ? 2.157 10.274 21.525 1.00 76.69 182 VAL A N 1
ATOM 1486 C CA . VAL A 1 182 ? 3.195 9.312 21.892 1.00 76.69 182 VAL A CA 1
ATOM 1487 C C . VAL A 1 182 ? 2.985 8.890 23.342 1.00 76.69 182 VAL A C 1
ATOM 1489 O O . VAL A 1 182 ? 3.082 9.716 24.251 1.00 76.69 182 VAL A O 1
ATOM 1492 N N . ILE A 1 183 ? 2.686 7.610 23.556 1.00 73.44 183 ILE A N 1
ATOM 1493 C CA . ILE A 1 183 ? 2.608 7.014 24.899 1.00 73.44 183 ILE A CA 1
ATOM 1494 C C . ILE A 1 183 ? 3.896 6.250 25.197 1.00 73.44 183 ILE A C 1
ATOM 1496 O O . ILE A 1 183 ? 4.525 6.438 26.235 1.00 73.44 183 ILE A O 1
ATOM 1500 N N . GLU A 1 184 ? 4.253 5.357 24.279 1.00 83.88 184 GLU A N 1
ATOM 1501 C CA . GLU A 1 184 ? 5.328 4.377 24.372 1.00 83.88 184 GLU A CA 1
ATOM 1502 C C . GLU A 1 184 ? 5.806 4.086 22.946 1.00 83.88 184 GLU A C 1
ATOM 1504 O O . GLU A 1 184 ? 4.981 3.914 22.047 1.00 83.88 184 GLU A O 1
ATOM 1509 N N . GLU A 1 185 ? 7.122 3.972 22.755 1.00 86.69 185 GLU A N 1
ATOM 1510 C CA . GLU A 1 185 ? 7.731 3.734 21.439 1.00 86.69 185 GLU A CA 1
ATOM 1511 C C . GLU A 1 185 ? 7.158 2.487 20.741 1.00 86.69 185 GLU A C 1
ATOM 1513 O O . GLU A 1 185 ? 6.840 2.528 19.554 1.00 86.69 185 GLU A O 1
ATOM 1518 N N . ASP A 1 186 ? 6.950 1.393 21.479 1.00 87.25 186 ASP A N 1
ATOM 1519 C CA . ASP A 1 186 ? 6.384 0.156 20.934 1.00 87.25 186 ASP A CA 1
ATOM 1520 C C . ASP A 1 186 ? 4.926 0.328 20.468 1.00 87.25 186 ASP A C 1
ATOM 1522 O O . ASP A 1 186 ? 4.563 -0.176 19.404 1.00 87.25 186 ASP A O 1
ATOM 1526 N N . VAL A 1 187 ? 4.089 1.065 21.212 1.00 88.38 187 VAL A N 1
ATOM 1527 C CA . VAL A 1 187 ? 2.692 1.347 20.818 1.00 88.38 187 VAL A CA 1
ATOM 1528 C C . VAL A 1 187 ? 2.659 2.178 19.541 1.00 88.38 187 VAL A C 1
ATOM 1530 O O . VAL A 1 187 ? 1.912 1.858 18.614 1.00 88.38 187 VAL A O 1
ATOM 1533 N N . ASP A 1 188 ? 3.494 3.209 19.460 1.00 90.44 188 ASP A N 1
ATOM 1534 C CA . ASP A 1 188 ? 3.546 4.078 18.287 1.00 90.44 188 ASP A CA 1
ATOM 1535 C C . ASP A 1 188 ? 4.050 3.326 17.057 1.00 90.44 188 ASP A C 1
ATOM 1537 O O . ASP A 1 188 ? 3.467 3.443 15.978 1.00 90.44 188 ASP A O 1
ATOM 1541 N N . ASN A 1 189 ? 5.076 2.487 17.222 1.00 92.94 189 ASN A N 1
ATOM 1542 C CA . ASN A 1 189 ? 5.586 1.631 16.156 1.00 92.94 189 ASN A CA 1
ATOM 1543 C C . ASN A 1 189 ? 4.501 0.682 15.624 1.00 92.94 189 ASN A C 1
ATOM 1545 O O . ASN A 1 189 ? 4.364 0.532 14.407 1.00 92.94 189 ASN A O 1
ATOM 1549 N N . LEU A 1 190 ? 3.691 0.084 16.508 1.00 94.88 190 LEU A N 1
ATOM 1550 C CA . LEU A 1 190 ? 2.560 -0.760 16.110 1.00 94.88 190 LEU A CA 1
ATOM 1551 C C . LEU A 1 190 ? 1.510 0.031 15.317 1.00 94.88 190 LEU A C 1
ATOM 1553 O O . LEU A 1 190 ? 1.042 -0.447 14.284 1.00 94.88 190 LEU A O 1
ATOM 1557 N N . ILE A 1 191 ? 1.159 1.243 15.758 1.00 94.38 191 ILE A N 1
ATOM 1558 C CA . ILE A 1 191 ? 0.162 2.089 15.082 1.00 94.38 191 ILE A CA 1
ATOM 1559 C C . ILE A 1 191 ? 0.675 2.564 13.717 1.00 94.38 191 ILE A C 1
ATOM 1561 O O . ILE A 1 191 ? -0.068 2.520 12.734 1.00 94.38 191 ILE A O 1
ATOM 1565 N N . VAL A 1 192 ? 1.936 2.991 13.623 1.00 94.06 192 VAL A N 1
ATOM 1566 C CA . VAL A 1 192 ? 2.555 3.425 12.361 1.00 94.06 192 VAL A CA 1
ATOM 1567 C C . VAL A 1 192 ? 2.622 2.269 11.361 1.00 94.06 192 VAL A C 1
ATOM 1569 O O . VAL A 1 192 ? 2.240 2.448 10.200 1.00 94.06 192 VAL A O 1
ATOM 1572 N N . ASP A 1 193 ? 3.046 1.079 11.795 1.00 95.12 193 ASP A N 1
ATOM 1573 C CA . ASP A 1 193 ? 3.080 -0.110 10.935 1.00 95.12 193 ASP A CA 1
ATOM 1574 C C . ASP A 1 193 ? 1.666 -0.509 10.486 1.00 95.12 193 ASP A C 1
ATOM 1576 O O . ASP A 1 193 ? 1.424 -0.721 9.296 1.00 95.12 193 ASP A O 1
ATOM 1580 N N . ALA A 1 194 ? 0.690 -0.495 11.399 1.00 96.19 194 ALA A N 1
ATOM 1581 C CA . ALA A 1 194 ? -0.711 -0.762 11.083 1.00 96.19 194 ALA A CA 1
ATOM 1582 C C . ALA A 1 194 ? -1.268 0.206 10.022 1.00 96.19 194 ALA A C 1
ATOM 1584 O O . ALA A 1 194 ? -1.850 -0.231 9.024 1.00 96.19 194 ALA A O 1
ATOM 1585 N N . LYS A 1 195 ? -1.049 1.521 10.195 1.00 95.25 195 LYS A N 1
ATOM 1586 C CA . LYS A 1 195 ? -1.479 2.575 9.253 1.00 95.25 195 LYS A CA 1
ATOM 1587 C C . LYS A 1 195 ? -0.828 2.433 7.875 1.00 95.25 195 LYS A C 1
ATOM 1589 O O . LYS A 1 195 ? -1.439 2.794 6.870 1.00 95.25 195 LYS A O 1
ATOM 1594 N N . LYS A 1 196 ? 0.398 1.910 7.803 1.00 93.69 196 LYS A N 1
ATOM 1595 C CA . LYS A 1 196 ? 1.061 1.602 6.530 1.00 93.69 196 LYS A CA 1
ATOM 1596 C C . LYS A 1 196 ? 0.446 0.362 5.877 1.00 93.69 196 LYS A C 1
ATOM 1598 O O . LYS A 1 196 ? 0.093 0.399 4.701 1.00 93.69 196 LYS A O 1
ATOM 1603 N N . LYS A 1 197 ? 0.295 -0.720 6.642 1.00 95.50 197 LYS A N 1
ATOM 1604 C CA . LYS A 1 197 ? -0.193 -2.024 6.170 1.00 95.50 197 LYS A CA 1
ATOM 1605 C C . LYS A 1 197 ? -1.621 -1.981 5.630 1.00 95.50 197 LYS A C 1
ATOM 1607 O O . LYS A 1 197 ? -1.899 -2.618 4.618 1.00 95.50 197 LYS A O 1
ATOM 1612 N N . ILE A 1 198 ? -2.511 -1.199 6.243 1.00 95.19 198 ILE A N 1
ATOM 1613 C CA . ILE A 1 198 ? -3.925 -1.125 5.835 1.00 95.19 198 ILE A CA 1
ATOM 1614 C C . ILE A 1 198 ? -4.139 -0.568 4.418 1.00 95.19 198 ILE A C 1
ATOM 1616 O O . ILE A 1 198 ? -5.160 -0.853 3.794 1.00 95.19 198 ILE A O 1
ATOM 1620 N N . LYS A 1 199 ? -3.163 0.188 3.894 1.00 93.19 199 LYS A N 1
ATOM 1621 C CA . LYS A 1 199 ? -3.168 0.716 2.524 1.00 93.19 199 LYS A CA 1
ATOM 1622 C C . LYS A 1 199 ? -2.602 -0.262 1.490 1.00 93.19 199 LYS A C 1
ATOM 1624 O O . LYS A 1 199 ? -2.574 0.088 0.319 1.00 93.19 199 LYS A O 1
ATOM 1629 N N . SER A 1 200 ? -2.132 -1.447 1.879 1.00 92.19 200 SER A N 1
ATOM 1630 C CA . SER A 1 200 ? -1.588 -2.427 0.928 1.00 92.19 200 SER A CA 1
ATOM 1631 C C . SER A 1 200 ? -2.653 -2.908 -0.064 1.00 92.19 200 SER A C 1
ATOM 1633 O O . SER A 1 200 ? -3.828 -2.986 0.281 1.00 92.19 200 SER A O 1
ATOM 1635 N N . SER A 1 201 ? -2.258 -3.261 -1.286 1.00 87.31 201 SER A N 1
ATOM 1636 C CA . SER A 1 201 ? -3.128 -4.024 -2.195 1.00 87.31 201 SER A CA 1
ATOM 1637 C C . SER A 1 201 ? -3.255 -5.493 -1.790 1.00 87.31 201 SER A C 1
ATOM 1639 O O . SER A 1 201 ? -4.280 -6.112 -2.052 1.00 87.31 201 SER A O 1
ATOM 1641 N N . ASP A 1 202 ? -2.255 -6.036 -1.093 1.00 88.81 202 ASP A N 1
ATOM 1642 C CA . ASP A 1 202 ? -2.299 -7.392 -0.560 1.00 88.81 202 ASP A CA 1
ATOM 1643 C C . ASP A 1 202 ? -3.192 -7.472 0.689 1.00 88.81 202 ASP A C 1
ATOM 1645 O O . ASP A 1 202 ? -2.908 -6.883 1.742 1.00 88.81 202 ASP A O 1
ATOM 1649 N N . ARG A 1 203 ? -4.258 -8.271 0.582 1.00 87.56 203 ARG A N 1
ATOM 1650 C CA . ARG A 1 203 ? -5.205 -8.552 1.664 1.00 87.56 203 ARG A CA 1
ATOM 1651 C C . ARG A 1 203 ? -4.528 -9.149 2.898 1.00 87.56 203 ARG A C 1
ATOM 1653 O O . ARG A 1 203 ? -4.914 -8.789 4.010 1.00 87.56 203 ARG A O 1
ATOM 1660 N N . SER A 1 204 ? -3.536 -10.027 2.731 1.00 88.88 204 SER A N 1
ATOM 1661 C CA . SER A 1 204 ? -2.830 -10.634 3.868 1.00 88.88 204 SER A CA 1
ATOM 1662 C C . SER A 1 204 ? -2.084 -9.564 4.662 1.00 88.88 204 SER A C 1
ATOM 1664 O O . SER A 1 204 ? -2.240 -9.462 5.877 1.00 88.88 204 SER A O 1
ATOM 1666 N N . THR A 1 205 ? -1.362 -8.682 3.968 1.00 92.06 205 THR A N 1
ATOM 1667 C CA . THR A 1 205 ? -0.702 -7.525 4.581 1.00 92.06 205 THR A CA 1
ATOM 1668 C C . THR A 1 205 ? -1.696 -6.607 5.303 1.00 92.06 205 THR A C 1
ATOM 1670 O O . THR A 1 205 ? -1.381 -6.083 6.371 1.00 92.06 205 THR A O 1
ATOM 1673 N N . ARG A 1 206 ? -2.911 -6.412 4.775 1.00 93.19 206 ARG A N 1
ATOM 1674 C CA . ARG A 1 206 ? -3.946 -5.611 5.453 1.00 93.19 206 ARG A CA 1
ATOM 1675 C C . ARG A 1 206 ? -4.467 -6.275 6.727 1.00 93.19 206 ARG A C 1
ATOM 1677 O O . ARG A 1 206 ? -4.666 -5.582 7.725 1.00 93.19 206 ARG A O 1
ATOM 1684 N N . LEU A 1 207 ? -4.651 -7.596 6.718 1.00 92.50 207 LEU A N 1
ATOM 1685 C CA . LEU A 1 207 ? -5.006 -8.364 7.914 1.00 92.50 207 LEU A CA 1
ATOM 1686 C C . LEU A 1 207 ? -3.904 -8.290 8.976 1.00 92.50 207 LEU A C 1
ATOM 1688 O O . LEU A 1 207 ? -4.222 -8.089 10.145 1.00 92.50 207 LEU A O 1
ATOM 1692 N N . ASP A 1 208 ? -2.625 -8.319 8.585 1.00 93.69 208 ASP A N 1
ATOM 1693 C CA . ASP A 1 208 ? -1.533 -8.039 9.527 1.00 93.69 208 ASP A CA 1
ATOM 1694 C C . ASP A 1 208 ? -1.685 -6.642 10.143 1.00 93.69 208 ASP A C 1
ATOM 1696 O O . ASP A 1 208 ? -1.392 -6.442 11.315 1.00 93.69 208 ASP A O 1
ATOM 1700 N N . GLY A 1 209 ? -2.151 -5.656 9.371 1.00 95.00 209 GLY A N 1
ATOM 1701 C CA . GLY A 1 209 ? -2.447 -4.317 9.881 1.00 95.00 209 GLY A CA 1
ATOM 1702 C C . GLY A 1 209 ? -3.528 -4.317 10.969 1.00 95.00 209 GLY A C 1
ATOM 1703 O O . GLY A 1 209 ? -3.392 -3.597 11.958 1.00 95.00 209 GLY A O 1
ATOM 1704 N N . ILE A 1 210 ? -4.565 -5.152 10.821 1.00 94.62 210 ILE A N 1
ATOM 1705 C CA . ILE A 1 210 ? -5.596 -5.376 11.853 1.00 94.62 210 ILE A CA 1
ATOM 1706 C C . ILE A 1 210 ? -4.980 -6.015 13.104 1.00 94.62 210 ILE A C 1
ATOM 1708 O O . ILE A 1 210 ? -5.277 -5.593 14.219 1.00 94.62 210 ILE A O 1
ATOM 1712 N N . GLU A 1 211 ? -4.098 -7.000 12.933 1.00 93.81 211 GLU A N 1
ATOM 1713 C CA . GLU A 1 211 ? -3.373 -7.620 14.047 1.00 93.81 211 GLU A CA 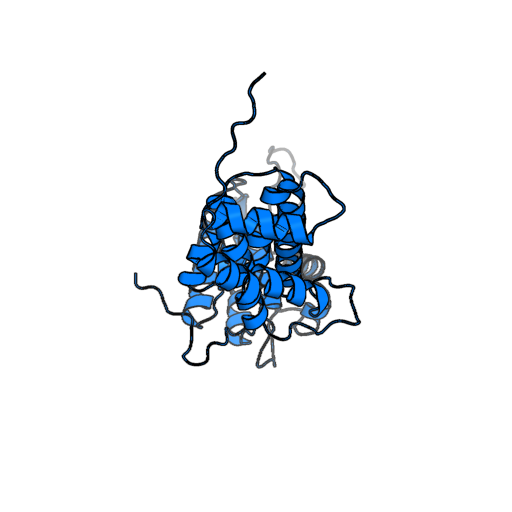1
ATOM 1714 C C . GLU A 1 211 ? -2.528 -6.583 14.799 1.00 93.81 211 GLU A C 1
ATOM 1716 O O . GLU A 1 211 ? -2.641 -6.465 16.017 1.00 93.81 211 GLU A O 1
ATOM 1721 N N . LYS A 1 212 ? -1.778 -5.740 14.079 1.00 95.06 212 LYS A N 1
ATOM 1722 C CA . LYS A 1 212 ? -0.938 -4.685 14.668 1.00 95.06 212 LYS A CA 1
ATOM 1723 C C . LYS A 1 212 ? -1.732 -3.641 15.446 1.00 95.06 212 LYS A C 1
ATOM 1725 O O . LYS A 1 212 ? -1.340 -3.289 16.558 1.00 95.06 212 LYS A O 1
ATOM 1730 N N . ILE A 1 213 ? -2.843 -3.146 14.894 1.00 94.06 213 ILE A N 1
ATOM 1731 C CA . ILE A 1 213 ? -3.666 -2.155 15.603 1.00 94.06 213 ILE A CA 1
ATOM 1732 C C . ILE A 1 213 ? -4.351 -2.778 16.827 1.00 94.06 213 ILE A C 1
ATOM 1734 O O . ILE A 1 213 ? -4.519 -2.121 17.854 1.00 94.06 213 ILE A O 1
ATOM 1738 N N . TRP A 1 214 ? -4.700 -4.063 16.757 1.00 91.94 214 TRP A N 1
ATOM 1739 C CA . TRP A 1 214 ? -5.252 -4.791 17.891 1.00 91.94 214 TRP A CA 1
ATOM 1740 C C . TRP A 1 214 ? -4.198 -5.048 18.984 1.00 91.94 214 TRP A C 1
ATOM 1742 O O . TRP A 1 214 ? -4.483 -4.836 20.164 1.00 91.94 214 TRP A O 1
ATOM 1752 N N . ASP A 1 215 ? -2.964 -5.401 18.617 1.00 90.50 215 ASP A N 1
ATOM 1753 C CA . ASP A 1 215 ? -1.839 -5.531 19.553 1.00 90.50 215 ASP A CA 1
ATOM 1754 C C . ASP A 1 215 ? -1.531 -4.196 20.252 1.00 90.50 215 ASP A C 1
ATOM 1756 O O . ASP A 1 215 ? -1.316 -4.168 21.468 1.00 90.50 215 ASP A O 1
ATOM 1760 N N . ALA A 1 216 ? -1.586 -3.074 19.521 1.00 91.06 216 ALA A N 1
ATOM 1761 C CA . ALA A 1 216 ? -1.446 -1.738 20.104 1.00 91.06 216 ALA A CA 1
ATOM 1762 C C . ALA A 1 216 ? -2.525 -1.480 21.166 1.00 91.06 216 ALA A C 1
ATOM 1764 O O . ALA A 1 216 ? -2.232 -0.985 22.255 1.00 91.06 216 ALA A O 1
ATOM 1765 N N . PHE A 1 217 ? -3.770 -1.876 20.891 1.00 87.25 217 PHE A N 1
ATOM 1766 C CA . PHE A 1 217 ? -4.857 -1.786 21.861 1.00 87.25 217 PHE A CA 1
ATOM 1767 C C . PHE A 1 217 ? -4.633 -2.661 23.101 1.00 87.25 217 PHE A C 1
ATOM 1769 O O . PHE A 1 217 ? -4.822 -2.183 24.225 1.00 87.25 217 PHE A O 1
ATOM 1776 N N . GLU A 1 218 ? -4.192 -3.911 22.942 1.00 85.50 218 GLU A N 1
ATOM 1777 C CA . GLU A 1 218 ? -3.827 -4.751 24.088 1.00 85.50 218 GLU A CA 1
ATOM 1778 C C . GLU A 1 218 ? -2.712 -4.122 24.924 1.00 85.50 218 GLU A C 1
ATOM 1780 O O . GLU A 1 218 ? -2.764 -4.186 26.156 1.00 85.50 218 GLU A O 1
ATOM 1785 N N . ARG A 1 219 ? -1.733 -3.480 24.276 1.00 86.38 219 ARG A N 1
ATOM 1786 C CA . ARG A 1 219 ? -0.623 -2.825 24.965 1.00 86.38 219 ARG A CA 1
ATOM 1787 C C . ARG A 1 219 ? -1.077 -1.587 25.731 1.00 86.38 219 ARG A C 1
ATOM 1789 O O . ARG A 1 219 ? -0.766 -1.478 26.918 1.00 86.38 219 ARG A O 1
ATOM 1796 N N . VAL A 1 220 ? -1.893 -0.725 25.124 1.00 83.38 220 VAL A N 1
ATOM 1797 C CA . VAL A 1 220 ? -2.480 0.457 25.783 1.00 83.38 220 VAL A CA 1
ATOM 1798 C C . VAL A 1 220 ? -3.248 0.063 27.049 1.00 83.38 220 VAL A C 1
ATOM 1800 O O . VAL A 1 220 ? -3.093 0.710 28.082 1.00 83.38 220 VAL A O 1
ATOM 1803 N N . LYS A 1 221 ? -3.990 -1.053 27.038 1.00 77.81 221 LYS A N 1
ATOM 1804 C CA . LYS A 1 221 ? -4.665 -1.568 28.247 1.00 77.81 221 LYS A CA 1
ATOM 1805 C C . LYS A 1 221 ? -3.718 -1.952 29.389 1.00 77.81 221 LYS A C 1
ATOM 1807 O O . LYS A 1 221 ? -4.187 -2.146 30.500 1.00 77.81 221 LYS A O 1
ATOM 1812 N N . THR A 1 222 ? -2.426 -2.137 29.135 1.00 76.12 222 THR A N 1
ATOM 1813 C CA . THR A 1 222 ? -1.441 -2.470 30.179 1.00 76.12 222 THR A CA 1
ATOM 1814 C C . THR A 1 222 ? -0.669 -1.254 30.673 1.00 76.12 222 THR A C 1
ATOM 1816 O O . THR A 1 222 ? -0.310 -1.218 31.846 1.00 76.12 222 THR A O 1
ATOM 1819 N N . VAL A 1 223 ? -0.456 -0.245 29.819 1.00 71.25 223 VAL A N 1
ATOM 1820 C CA . VAL A 1 223 ? 0.290 0.975 30.176 1.00 71.25 223 VAL A CA 1
ATOM 1821 C C . VAL A 1 223 ? -0.405 1.753 31.295 1.00 71.25 223 VAL A C 1
ATOM 1823 O O . VAL A 1 223 ? 0.249 2.247 32.204 1.00 71.25 223 VAL A O 1
ATOM 1826 N N . TYR A 1 224 ? -1.736 1.798 31.285 1.00 63.12 224 TYR A N 1
ATOM 1827 C CA . TYR A 1 224 ? -2.533 2.499 32.299 1.00 63.12 224 TYR A CA 1
ATOM 1828 C C . TYR A 1 224 ? -2.989 1.569 33.439 1.00 63.12 224 TYR A C 1
ATOM 1830 O O . TYR A 1 224 ? -4.052 1.761 34.039 1.00 63.12 224 TYR A O 1
ATOM 1838 N N . SER A 1 225 ? -2.222 0.508 33.714 1.00 60.91 225 SER A N 1
ATOM 1839 C CA . SER A 1 225 ? -2.465 -0.418 34.823 1.00 60.91 225 SER A CA 1
ATOM 1840 C C . SER A 1 225 ? -1.300 -0.398 35.811 1.00 60.91 225 SER A C 1
ATOM 1842 O O . SER A 1 225 ? -0.165 -0.666 35.428 1.00 60.91 225 SER A O 1
ATOM 1844 N N . ASP A 1 226 ? -1.597 -0.167 37.092 1.00 52.88 226 ASP A N 1
ATOM 1845 C CA . ASP A 1 226 ? -0.644 -0.402 38.190 1.00 52.88 226 ASP A CA 1
ATOM 1846 C C . ASP A 1 226 ? -0.505 -1.906 38.516 1.00 52.88 226 ASP A C 1
ATOM 1848 O O . ASP A 1 226 ? 0.412 -2.317 39.223 1.00 52.88 226 ASP A O 1
ATOM 1852 N N . ASP A 1 227 ? -1.429 -2.736 38.011 1.00 51.66 227 ASP A N 1
ATOM 1853 C CA . ASP A 1 227 ? -1.490 -4.181 38.233 1.00 51.66 227 ASP A CA 1
ATOM 1854 C C . ASP A 1 227 ? -1.830 -4.919 36.924 1.00 51.66 227 ASP A C 1
ATOM 1856 O O . ASP A 1 227 ? -2.945 -4.838 36.399 1.00 51.66 227 ASP A O 1
ATOM 1860 N N . ILE A 1 228 ? -0.850 -5.672 36.415 1.00 54.50 228 ILE A N 1
ATOM 1861 C CA . ILE A 1 228 ? -0.911 -6.468 35.177 1.00 54.50 228 ILE A CA 1
ATOM 1862 C C . ILE A 1 228 ? -1.986 -7.572 35.242 1.00 54.50 228 ILE A C 1
ATOM 1864 O O . ILE A 1 228 ? -2.414 -8.086 34.203 1.00 54.50 228 ILE A O 1
ATOM 1868 N N . THR A 1 229 ? -2.432 -7.955 36.444 1.00 52.59 229 THR A N 1
ATOM 1869 C CA . THR A 1 229 ? -3.324 -9.104 36.647 1.00 52.59 229 THR A CA 1
ATOM 1870 C C . THR A 1 229 ? -4.814 -8.793 36.473 1.00 52.59 229 THR A C 1
ATOM 1872 O O . THR A 1 229 ? -5.589 -9.724 36.246 1.00 52.59 229 THR A O 1
ATOM 1875 N N . ASP A 1 230 ? -5.222 -7.515 36.458 1.00 57.62 230 ASP A N 1
ATOM 1876 C CA . ASP A 1 230 ? -6.629 -7.111 36.297 1.00 57.62 230 ASP A CA 1
ATOM 1877 C C . ASP A 1 230 ? -6.860 -6.169 35.098 1.00 57.62 230 ASP A C 1
ATOM 1879 O O . ASP A 1 230 ? -7.208 -4.987 35.209 1.00 57.62 230 ASP A O 1
ATOM 1883 N N . LYS A 1 231 ? -6.695 -6.734 33.894 1.00 56.72 231 LYS A N 1
ATOM 1884 C CA . LYS A 1 231 ? -6.875 -6.040 32.604 1.00 56.72 231 LYS A CA 1
ATOM 1885 C C . LYS A 1 231 ? -8.261 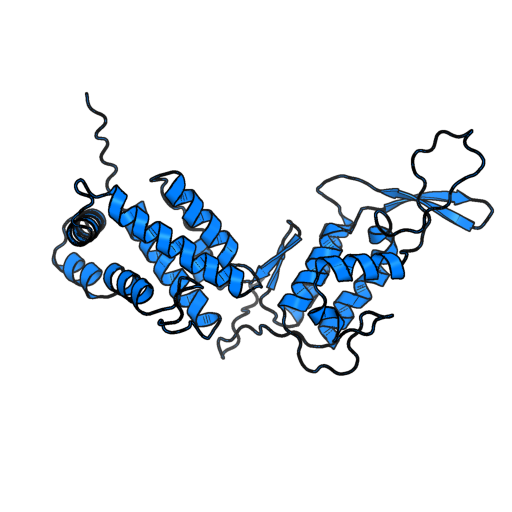-5.401 32.429 1.00 56.72 231 LYS A C 1
ATOM 1887 O O . LYS A 1 231 ? -8.386 -4.410 31.710 1.00 56.72 231 LYS A O 1
ATOM 1892 N N . LYS A 1 232 ? -9.309 -5.953 33.059 1.00 61.59 232 LYS A N 1
ATOM 1893 C CA . LYS A 1 232 ? -10.668 -5.379 33.013 1.00 61.59 232 LYS A CA 1
ATOM 1894 C C . LYS A 1 232 ? -10.737 -4.076 33.798 1.00 61.59 232 LYS A C 1
ATOM 1896 O O . LYS A 1 232 ? -11.294 -3.095 33.310 1.00 61.59 232 LYS A O 1
ATOM 1901 N N . THR A 1 233 ? -10.141 -4.053 34.985 1.00 61.91 233 THR A N 1
ATOM 1902 C CA . THR A 1 233 ? -10.089 -2.851 35.817 1.00 61.91 233 THR A CA 1
ATOM 1903 C C . THR A 1 233 ? -9.240 -1.759 35.165 1.00 61.91 233 THR A C 1
ATOM 1905 O O . THR A 1 233 ? -9.623 -0.591 35.214 1.00 61.91 233 THR A O 1
ATOM 1908 N N . SER A 1 234 ? -8.157 -2.113 34.463 1.00 65.31 234 SER A N 1
ATOM 1909 C CA . SER A 1 234 ? -7.354 -1.124 33.729 1.00 65.31 234 SER A CA 1
ATOM 1910 C C . SER A 1 234 ? -8.085 -0.504 32.537 1.00 65.31 234 SER A C 1
ATOM 1912 O O . SER A 1 234 ? -8.112 0.719 32.416 1.00 65.31 234 SER A O 1
ATOM 1914 N N . ALA A 1 235 ? -8.758 -1.306 31.706 1.00 67.75 235 ALA A N 1
ATOM 1915 C CA . ALA A 1 235 ? -9.543 -0.763 30.598 1.00 67.75 235 ALA A CA 1
ATOM 1916 C C . ALA A 1 235 ? -10.645 0.194 31.095 1.00 67.75 235 ALA A C 1
ATOM 1918 O O . ALA A 1 235 ? -10.861 1.250 30.509 1.00 67.75 235 ALA A O 1
ATOM 1919 N N . ASN A 1 236 ? -11.287 -0.122 32.223 1.00 73.12 236 ASN A N 1
ATOM 1920 C CA . ASN A 1 236 ? -12.275 0.764 32.840 1.00 73.12 236 ASN A CA 1
ATOM 1921 C C . ASN A 1 236 ? -11.655 2.061 33.384 1.00 73.12 236 ASN A C 1
ATOM 1923 O O . ASN A 1 236 ? -12.246 3.123 33.203 1.00 73.12 236 ASN A O 1
ATOM 1927 N N . LYS A 1 237 ? -10.474 2.001 34.018 1.00 72.88 237 LYS A N 1
ATOM 1928 C CA . LYS A 1 237 ? -9.733 3.199 34.457 1.00 72.88 237 LYS A CA 1
ATOM 1929 C C . LYS A 1 237 ? -9.369 4.094 33.271 1.00 72.88 237 LYS A C 1
ATOM 1931 O O . LYS A 1 237 ? -9.622 5.293 33.323 1.00 72.88 237 LYS A O 1
ATOM 1936 N N . LEU A 1 238 ? -8.842 3.500 32.198 1.00 76.62 238 LEU A N 1
ATOM 1937 C CA . LEU A 1 238 ? -8.506 4.202 30.961 1.00 76.62 238 LEU A CA 1
ATOM 1938 C C . LEU A 1 238 ? -9.719 4.969 30.430 1.00 76.62 238 LEU A C 1
ATOM 1940 O O . LEU A 1 238 ? -9.625 6.172 30.212 1.00 76.62 238 LEU A O 1
ATOM 1944 N N . ILE A 1 239 ? -10.865 4.288 30.301 1.00 76.75 239 ILE A N 1
ATOM 1945 C CA . ILE A 1 239 ? -12.119 4.904 29.853 1.00 76.75 239 ILE A CA 1
ATOM 1946 C C . ILE A 1 239 ? -12.527 6.036 30.801 1.00 76.75 239 ILE A C 1
ATOM 1948 O O . ILE A 1 239 ? -12.807 7.132 30.327 1.00 76.75 239 ILE A O 1
ATOM 1952 N N . LEU A 1 240 ? -12.556 5.801 32.121 1.00 75.81 240 LEU A N 1
ATOM 1953 C CA . LEU A 1 240 ? -12.961 6.803 33.119 1.00 75.81 240 LEU A CA 1
ATOM 1954 C C . LEU A 1 240 ? -12.127 8.085 33.037 1.00 75.81 240 LEU A C 1
ATOM 1956 O O . LEU A 1 240 ? -12.695 9.177 33.126 1.00 75.81 240 LEU A O 1
ATOM 1960 N N . ASN A 1 241 ? -10.820 7.957 32.812 1.00 76.00 241 ASN A N 1
ATOM 1961 C CA . ASN A 1 241 ? -9.937 9.097 32.588 1.00 76.00 241 ASN A CA 1
ATOM 1962 C C . ASN A 1 241 ? -10.298 9.817 31.280 1.00 76.00 241 ASN A C 1
ATOM 1964 O O . ASN A 1 241 ? -10.573 11.016 31.301 1.00 76.00 241 ASN A O 1
ATOM 1968 N N . THR A 1 242 ? -10.407 9.083 30.166 1.00 79.00 242 THR A N 1
ATOM 1969 C CA . THR A 1 242 ? -10.765 9.626 28.839 1.00 79.00 242 THR A CA 1
ATOM 1970 C C . THR A 1 242 ? -12.074 10.422 28.866 1.00 79.00 242 THR A C 1
ATOM 1972 O O . THR A 1 242 ? -12.184 11.499 28.280 1.00 79.00 242 THR A O 1
ATOM 1975 N N . ILE A 1 243 ? -13.084 9.907 29.568 1.00 81.31 243 ILE A N 1
ATOM 1976 C CA . ILE A 1 243 ? -14.425 10.499 29.648 1.00 81.31 243 ILE A CA 1
ATOM 1977 C C . ILE A 1 243 ? -14.594 11.468 30.832 1.00 81.31 243 ILE A C 1
ATOM 1979 O O . ILE A 1 243 ? -15.718 11.883 31.130 1.00 81.31 243 ILE A O 1
ATOM 1983 N N . LYS A 1 244 ? -13.504 11.821 31.528 1.00 81.88 244 LYS A N 1
ATOM 1984 C CA . LYS A 1 244 ? -13.481 12.775 32.652 1.00 81.88 244 LYS A CA 1
ATOM 1985 C C . LYS A 1 244 ? -14.492 12.434 33.752 1.00 81.88 244 LYS A C 1
ATOM 1987 O O . LYS A 1 244 ? -15.230 13.298 34.226 1.00 81.88 244 LYS A O 1
ATOM 1992 N N . ASN A 1 245 ? -14.545 11.158 34.139 1.00 77.81 245 ASN A N 1
ATOM 1993 C CA . ASN A 1 245 ? -15.398 10.629 35.209 1.00 77.81 245 ASN A CA 1
ATOM 1994 C C . ASN A 1 245 ? -16.914 10.876 35.034 1.00 77.81 245 ASN A C 1
ATOM 1996 O O . ASN A 1 245 ? -17.651 10.914 36.018 1.00 77.81 245 ASN A O 1
ATOM 2000 N N . GLN A 1 246 ? -17.413 11.023 33.800 1.00 82.19 246 GLN A N 1
ATOM 2001 C CA . GLN A 1 246 ? -18.848 11.155 33.506 1.00 82.19 246 GLN A CA 1
ATOM 2002 C C . GLN A 1 246 ? -19.579 9.792 33.517 1.00 82.19 246 GLN A C 1
ATOM 2004 O O . GLN A 1 246 ? -19.497 9.046 32.542 1.00 82.19 246 GLN A O 1
ATOM 2009 N N . PRO A 1 247 ? -20.384 9.445 34.540 1.00 79.94 247 PRO A N 1
ATOM 2010 C CA . PRO A 1 247 ? -20.863 8.067 34.728 1.00 79.94 247 PRO A CA 1
ATOM 2011 C C . PRO A 1 247 ? -21.827 7.576 33.636 1.00 79.94 247 PRO A C 1
ATOM 2013 O O . PRO A 1 247 ? -21.827 6.402 33.275 1.00 79.94 247 PRO A O 1
ATOM 2016 N N . VAL A 1 248 ? -22.647 8.479 33.086 1.00 82.44 248 VAL A N 1
ATOM 2017 C CA . VAL A 1 248 ? -23.550 8.161 31.965 1.00 82.44 248 VAL A CA 1
ATOM 2018 C C . VAL A 1 248 ? -22.740 7.833 30.714 1.00 82.44 248 VAL A C 1
ATOM 2020 O O . VAL A 1 248 ? -23.010 6.834 30.050 1.00 82.44 248 VAL A O 1
ATOM 2023 N N . LEU A 1 249 ? -21.715 8.639 30.427 1.00 78.50 249 LEU A N 1
ATOM 2024 C CA . LEU A 1 249 ? -20.823 8.412 29.298 1.00 78.50 249 LEU A CA 1
ATOM 2025 C C . LEU A 1 249 ? -19.950 7.174 29.520 1.00 78.50 249 LEU A C 1
ATOM 2027 O O . LEU A 1 249 ? -19.644 6.496 28.555 1.00 78.50 249 LEU A O 1
ATOM 2031 N N . PHE A 1 250 ? -19.623 6.822 30.767 1.00 80.00 250 PHE A N 1
ATOM 2032 C CA . PHE A 1 250 ? -18.894 5.591 31.079 1.00 80.00 250 PHE A CA 1
ATOM 2033 C C . PHE A 1 250 ? -19.712 4.379 30.666 1.00 80.00 250 PHE A C 1
ATOM 2035 O O . PHE A 1 250 ? -19.227 3.545 29.917 1.00 80.00 250 PHE A O 1
ATOM 2042 N N . ASN A 1 251 ? -20.974 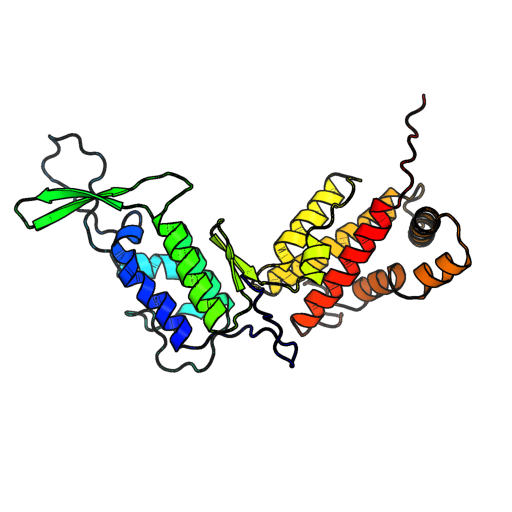4.304 31.094 1.00 74.38 251 ASN A N 1
ATOM 2043 C CA . ASN A 1 251 ? -21.838 3.201 30.689 1.00 74.38 251 ASN A CA 1
ATOM 2044 C C . ASN A 1 251 ? -22.005 3.165 29.169 1.00 74.38 251 ASN A C 1
ATOM 2046 O O . ASN A 1 251 ? -21.921 2.093 28.591 1.00 74.38 251 ASN A O 1
ATOM 2050 N N . LEU A 1 252 ? -22.147 4.313 28.500 1.00 73.94 252 LEU A N 1
ATOM 2051 C CA . LEU A 1 252 ? -22.231 4.340 27.040 1.00 73.94 252 LEU A CA 1
ATOM 2052 C C . LEU A 1 252 ? -20.913 3.913 26.368 1.00 73.94 252 LEU A C 1
ATOM 2054 O O . LEU A 1 252 ? -20.927 3.069 25.488 1.00 73.94 252 LEU A O 1
ATOM 2058 N N . VAL A 1 253 ? -19.751 4.408 26.769 1.00 71.31 253 VAL A N 1
ATOM 2059 C CA . VAL A 1 253 ? -18.476 4.049 26.122 1.00 71.31 253 VAL A CA 1
ATOM 2060 C C . VAL A 1 253 ? -18.077 2.603 26.432 1.00 71.31 253 VAL A C 1
ATOM 2062 O O . VAL A 1 253 ? -17.642 1.881 25.532 1.00 71.31 253 VAL A O 1
ATOM 2065 N N . SER A 1 254 ? -18.286 2.161 27.674 1.00 68.25 254 SER A N 1
ATOM 2066 C CA . SER A 1 254 ? -17.978 0.806 28.132 1.00 68.25 254 SER A CA 1
ATOM 2067 C C . SER A 1 254 ? -18.949 -0.236 27.570 1.00 68.25 254 SER A C 1
ATOM 2069 O O . SER A 1 254 ? -18.487 -1.270 27.103 1.00 68.25 254 SER A O 1
ATOM 2071 N N . GLN A 1 255 ? -20.266 0.028 27.574 1.00 61.59 255 GLN A N 1
ATOM 2072 C CA . GLN A 1 255 ? -21.288 -0.931 27.114 1.00 61.59 255 GLN A CA 1
ATOM 2073 C C . GLN A 1 255 ? -21.586 -0.837 25.618 1.00 61.59 255 GLN A C 1
ATOM 2075 O O . GLN A 1 255 ? -22.098 -1.799 25.053 1.00 61.59 255 GLN A O 1
ATOM 2080 N N . THR A 1 256 ? -21.367 0.318 24.975 1.00 54.53 256 THR A N 1
ATOM 2081 C CA . THR A 1 256 ? -21.942 0.518 23.639 1.00 54.53 256 THR A CA 1
ATOM 2082 C C . THR A 1 256 ? -21.047 -0.062 22.551 1.00 54.53 256 THR A C 1
ATOM 2084 O O . THR A 1 256 ? -21.544 -0.923 21.843 1.00 54.53 256 THR A O 1
ATOM 2087 N N . LEU A 1 257 ? -19.773 0.314 22.354 1.00 54.56 257 LEU A N 1
ATOM 2088 C CA . LEU A 1 257 ? -19.134 -0.070 21.073 1.00 54.56 257 LEU A CA 1
ATOM 2089 C C . LEU A 1 257 ? -17.605 -0.115 20.989 1.00 54.56 257 LEU A C 1
ATOM 2091 O O . LEU A 1 257 ? -17.117 -0.595 19.977 1.00 54.56 257 LEU A O 1
ATOM 2095 N N . MET A 1 258 ? -16.826 0.385 21.951 1.00 63.91 258 MET A N 1
ATOM 2096 C CA . MET A 1 258 ? -15.386 0.584 21.699 1.00 63.91 258 MET A CA 1
ATOM 2097 C C . MET A 1 258 ? -14.534 -0.528 22.317 1.00 63.91 258 MET A C 1
ATOM 2099 O O . MET A 1 258 ? -13.942 -1.324 21.601 1.00 63.91 258 MET A O 1
ATOM 2103 N N . VAL A 1 259 ? -14.521 -0.681 23.641 1.00 66.88 259 VAL A N 1
ATOM 2104 C CA . VAL A 1 259 ? -13.626 -1.656 24.299 1.00 66.88 259 VAL A CA 1
ATOM 2105 C C . VAL A 1 259 ? -14.170 -3.085 24.267 1.00 66.88 259 VAL A C 1
ATOM 2107 O O . VAL A 1 259 ? -13.419 -4.024 23.985 1.00 66.88 259 VAL A O 1
ATOM 2110 N N . GLU A 1 260 ? -15.469 -3.274 24.516 1.00 74.00 260 GLU A N 1
ATOM 2111 C CA . GLU A 1 260 ? -16.097 -4.598 24.422 1.00 74.00 260 GLU A CA 1
ATOM 2112 C C . GLU A 1 260 ? -16.088 -5.124 22.987 1.00 74.00 260 GLU A C 1
ATOM 2114 O O . GLU A 1 260 ? -15.760 -6.290 22.778 1.00 74.00 260 GLU A O 1
ATOM 2119 N N . PHE A 1 261 ? -16.350 -4.265 21.997 1.00 78.12 261 PHE A N 1
ATOM 2120 C CA . PHE A 1 261 ? -16.248 -4.628 20.583 1.00 78.12 261 PHE A CA 1
ATOM 2121 C C . PHE A 1 261 ? -14.837 -5.073 20.213 1.00 78.12 261 PHE A C 1
ATOM 2123 O O . PHE A 1 261 ? -14.689 -6.139 19.635 1.00 78.12 261 PHE A O 1
ATOM 2130 N N . LEU A 1 262 ? -13.799 -4.314 20.583 1.00 78.69 262 LEU A N 1
ATOM 2131 C CA . LEU A 1 262 ? -12.408 -4.669 20.281 1.00 78.69 262 LEU A CA 1
ATOM 2132 C C . LEU A 1 262 ? -11.964 -5.962 20.956 1.00 78.69 262 LEU A C 1
ATOM 2134 O O . LEU A 1 262 ? -11.277 -6.790 20.354 1.00 78.69 262 LEU A O 1
ATOM 2138 N N . THR A 1 263 ? -12.399 -6.160 22.198 1.00 79.56 263 THR A N 1
ATOM 2139 C CA . THR A 1 263 ? -12.130 -7.393 22.939 1.00 79.56 263 THR A CA 1
ATOM 2140 C C . THR A 1 263 ? -12.846 -8.576 22.289 1.00 79.56 263 THR A C 1
ATOM 2142 O O . THR A 1 263 ? -12.250 -9.632 22.096 1.00 79.56 263 THR A O 1
ATOM 2145 N N . LYS A 1 264 ? -14.114 -8.404 21.904 1.00 82.69 264 LYS A N 1
ATOM 2146 C CA . LYS A 1 264 ? -14.911 -9.436 21.239 1.00 82.69 264 LYS A CA 1
ATOM 2147 C C . LYS A 1 264 ? -14.372 -9.754 19.844 1.00 82.69 264 LYS A C 1
ATOM 2149 O O . LYS A 1 264 ? -14.181 -10.922 19.535 1.00 82.69 264 LYS A O 1
ATOM 2154 N N . ALA A 1 265 ? -14.033 -8.738 19.055 1.00 82.31 265 ALA A N 1
ATOM 2155 C CA . ALA A 1 265 ? -13.401 -8.877 17.747 1.00 82.31 265 ALA A CA 1
ATOM 2156 C C . ALA A 1 265 ? -12.086 -9.664 17.850 1.00 82.31 265 ALA A C 1
ATOM 2158 O O . ALA A 1 265 ? -11.905 -10.628 17.119 1.00 82.31 265 ALA A O 1
ATOM 2159 N N . GLY A 1 266 ? -11.226 -9.337 18.821 1.00 81.38 266 GLY A N 1
ATOM 2160 C CA . GLY A 1 266 ? -10.005 -10.097 19.123 1.00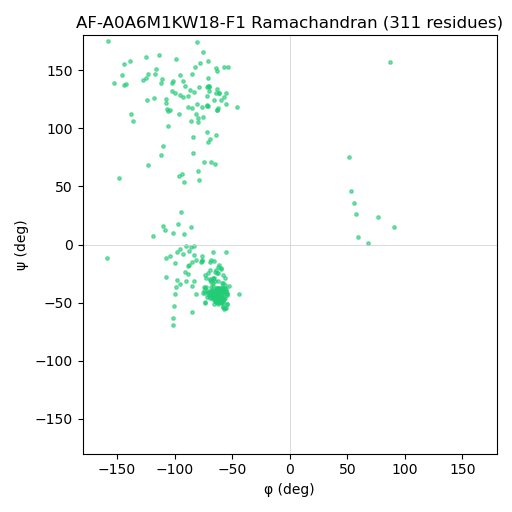 81.38 266 GLY A CA 1
ATOM 2161 C C . GLY A 1 266 ? -10.231 -11.563 19.478 1.00 81.38 266 GLY A C 1
ATOM 2162 O O . GLY A 1 266 ? -9.394 -12.409 19.173 1.00 81.38 266 GLY A O 1
ATOM 2163 N N . ASN A 1 267 ? -11.349 -11.881 20.129 1.00 83.12 267 ASN A N 1
ATOM 2164 C CA . ASN A 1 267 ? -11.637 -13.229 20.614 1.00 83.12 267 ASN A CA 1
ATOM 2165 C C . ASN A 1 267 ? -12.392 -14.092 19.598 1.00 83.12 267 ASN A C 1
ATOM 2167 O O . ASN A 1 267 ? -12.201 -15.303 19.590 1.00 83.12 267 ASN A O 1
ATOM 2171 N N . GLU A 1 268 ? -13.236 -13.489 18.765 1.00 86.69 268 GLU A N 1
ATOM 2172 C CA . GLU A 1 268 ? -14.161 -14.208 17.881 1.00 86.69 268 GLU A CA 1
ATOM 2173 C C . GLU A 1 268 ? -13.746 -14.163 16.407 1.00 86.69 268 GLU A C 1
ATOM 2175 O O . GLU A 1 268 ? -14.046 -15.100 15.666 1.00 86.69 268 GLU A O 1
ATOM 2180 N N . LEU A 1 269 ? -13.035 -13.114 15.976 1.00 85.44 269 LEU A N 1
ATOM 2181 C CA . LEU A 1 269 ? -12.536 -12.991 14.607 1.00 85.44 269 LEU A CA 1
ATOM 2182 C C . LEU A 1 269 ? -11.095 -13.486 14.511 1.00 85.44 269 LEU A C 1
ATOM 2184 O O . LEU A 1 269 ? -10.283 -13.288 15.416 1.00 85.44 269 LEU A O 1
ATOM 2188 N N . ARG A 1 270 ? -10.754 -14.085 13.369 1.00 84.94 270 ARG A N 1
ATOM 2189 C CA . ARG A 1 270 ? -9.394 -14.504 13.019 1.00 84.94 270 ARG A CA 1
ATOM 2190 C C . ARG A 1 270 ? -8.548 -13.284 12.658 1.00 84.94 270 ARG A C 1
ATOM 2192 O O . ARG A 1 270 ? -8.233 -13.052 11.495 1.00 84.94 270 ARG A O 1
ATOM 2199 N N . ILE A 1 271 ? -8.232 -12.488 13.675 1.00 81.50 271 ILE A N 1
ATOM 2200 C CA . ILE A 1 271 ? -7.307 -11.358 13.581 1.00 81.50 271 ILE A CA 1
ATOM 2201 C C . ILE A 1 271 ? -5.873 -11.876 13.493 1.00 81.50 271 ILE A C 1
ATOM 2203 O O . ILE A 1 271 ? -5.108 -11.382 12.675 1.00 81.50 271 ILE A O 1
ATOM 2207 N N . ARG A 1 272 ? -5.533 -12.927 14.254 1.00 76.12 272 ARG A N 1
ATOM 2208 C CA . ARG A 1 272 ? -4.258 -13.626 14.085 1.00 76.12 272 ARG A CA 1
ATOM 2209 C C . ARG A 1 272 ? -4.395 -14.726 13.050 1.00 76.12 272 ARG A C 1
ATOM 2211 O O . ARG A 1 272 ? -5.232 -15.624 13.173 1.00 76.12 272 ARG A O 1
ATOM 2218 N N . HIS A 1 273 ? -3.501 -14.729 12.070 1.00 68.75 273 HIS A N 1
ATOM 2219 C CA . HIS A 1 273 ? -3.555 -15.662 10.944 1.00 68.75 273 HIS A CA 1
ATOM 2220 C C . HIS A 1 273 ? -3.491 -17.147 11.338 1.00 68.75 273 HIS A C 1
ATOM 2222 O O . HIS A 1 273 ? -3.936 -17.992 10.568 1.00 68.75 273 HIS A O 1
ATOM 2228 N N . HIS A 1 274 ? -3.002 -17.502 12.526 1.00 72.50 274 HIS A N 1
ATOM 2229 C CA . HIS A 1 274 ? -2.887 -18.895 12.975 1.00 72.50 274 HIS A CA 1
ATOM 2230 C C . HIS A 1 274 ? -4.099 -19.415 13.774 1.00 72.50 274 HIS A C 1
ATOM 2232 O O . HIS A 1 274 ? -4.175 -20.613 14.043 1.00 72.50 274 HIS A O 1
ATOM 2238 N N . GLU A 1 275 ? -5.060 -18.560 14.133 1.00 79.31 275 GLU A N 1
ATOM 2239 C CA . GLU A 1 275 ? -6.236 -18.936 14.934 1.00 79.31 275 GLU A CA 1
ATOM 2240 C C . GLU A 1 275 ? -7.341 -19.519 14.036 1.00 79.31 275 GLU A C 1
ATOM 2242 O O . GLU A 1 275 ? -8.284 -18.843 13.626 1.00 79.31 275 GLU A O 1
ATOM 2247 N N . ILE A 1 276 ? -7.179 -20.790 13.658 1.00 77.38 276 ILE A N 1
ATOM 2248 C CA . ILE A 1 276 ? -8.058 -21.500 12.709 1.00 77.38 276 ILE A CA 1
ATOM 2249 C C . ILE A 1 276 ? -9.481 -21.765 13.232 1.00 77.38 276 ILE A C 1
ATOM 2251 O O . ILE A 1 276 ? -10.351 -22.136 12.448 1.00 77.38 276 ILE A O 1
ATOM 2255 N N . ASP A 1 277 ? -9.712 -21.603 14.533 1.00 81.25 277 ASP A N 1
ATOM 2256 C CA . ASP A 1 277 ? -10.986 -21.813 15.225 1.00 81.25 277 ASP A CA 1
ATOM 2257 C C . ASP A 1 277 ? -11.892 -20.569 15.244 1.00 81.25 277 ASP A C 1
ATOM 2259 O O . ASP A 1 277 ? -13.043 -20.657 15.675 1.00 81.25 277 ASP A O 1
ATOM 2263 N N . LYS A 1 278 ? -11.399 -19.426 14.751 1.00 85.06 278 LYS A N 1
ATOM 2264 C CA . LYS A 1 278 ? -12.117 -18.144 14.737 1.00 85.06 278 LYS A CA 1
ATOM 2265 C C . LYS A 1 278 ? -12.777 -17.829 13.395 1.00 85.06 278 LYS A C 1
ATOM 2267 O O . LYS A 1 278 ? -12.390 -18.348 12.345 1.00 85.06 278 LYS A O 1
ATOM 2272 N N . GLU A 1 279 ? -13.772 -16.939 13.414 1.00 85.56 279 GLU A N 1
ATOM 2273 C CA . GLU A 1 279 ? -14.486 -16.527 12.204 1.00 85.56 279 GLU A CA 1
ATOM 2274 C C . GLU A 1 279 ? -13.591 -15.675 11.290 1.00 85.56 279 GLU A C 1
ATOM 2276 O O . GLU A 1 279 ? -12.923 -14.735 11.718 1.00 85.56 279 GLU A O 1
ATOM 2281 N N . ILE A 1 280 ? -13.572 -16.007 9.999 1.00 87.25 280 ILE A N 1
ATOM 2282 C CA . ILE A 1 280 ? -12.728 -15.340 9.005 1.00 87.25 280 ILE A CA 1
ATOM 2283 C C . ILE A 1 280 ? -13.358 -14.008 8.588 1.00 87.25 280 ILE A C 1
ATOM 2285 O O . ILE A 1 280 ? -14.543 -13.949 8.256 1.00 87.25 280 ILE A O 1
ATOM 2289 N N . ILE A 1 281 ? -12.540 -12.958 8.508 1.00 87.25 281 ILE A N 1
ATOM 2290 C CA . ILE A 1 281 ? -12.911 -11.697 7.858 1.00 87.25 281 ILE A CA 1
ATOM 2291 C C . ILE A 1 281 ? -12.968 -11.951 6.345 1.00 87.25 281 ILE A C 1
ATOM 2293 O O . ILE A 1 281 ? -11.968 -12.346 5.744 1.00 87.25 281 ILE A O 1
ATOM 2297 N N . LYS A 1 282 ? -14.132 -11.748 5.718 1.00 85.19 282 LYS A N 1
ATOM 2298 C CA . LYS A 1 282 ? -14.436 -12.218 4.352 1.00 85.19 282 LYS A CA 1
ATOM 2299 C C . LYS A 1 282 ? -14.195 -11.179 3.268 1.00 85.19 282 LYS A C 1
ATOM 2301 O O . LYS A 1 282 ? -13.823 -11.554 2.166 1.00 85.19 282 LYS A O 1
ATOM 2306 N N . THR A 1 283 ? -14.420 -9.898 3.560 1.00 85.62 283 THR A N 1
ATOM 2307 C CA . THR A 1 283 ? -14.364 -8.834 2.542 1.00 85.62 283 THR A CA 1
ATOM 2308 C C . THR A 1 283 ? -13.398 -7.723 2.915 1.00 85.62 283 THR A C 1
ATOM 2310 O O . THR A 1 283 ? -12.965 -7.610 4.062 1.00 85.62 283 THR A O 1
ATOM 2313 N N . ASP A 1 284 ? -12.995 -6.932 1.927 1.00 84.56 284 ASP A N 1
ATOM 2314 C CA . ASP A 1 284 ? -12.112 -5.779 2.102 1.00 84.56 284 ASP A CA 1
ATOM 2315 C C . ASP A 1 284 ? -12.787 -4.644 2.872 1.00 84.56 284 ASP A C 1
ATOM 2317 O O . ASP A 1 284 ? -12.158 -4.033 3.736 1.00 84.56 284 ASP A O 1
ATOM 2321 N N . SER A 1 285 ? -14.085 -4.436 2.648 1.00 85.75 285 SER A N 1
ATOM 2322 C CA . SER A 1 285 ? -14.887 -3.454 3.381 1.00 85.75 285 SER A CA 1
ATOM 2323 C C . SER A 1 285 ? -15.025 -3.807 4.865 1.00 85.75 285 SER A C 1
ATOM 2325 O O . SER A 1 285 ? -15.083 -2.913 5.703 1.00 85.75 285 SER A O 1
ATOM 2327 N N . GLN A 1 286 ? -15.036 -5.101 5.220 1.00 89.38 286 GLN A N 1
ATOM 2328 C CA . GLN A 1 286 ? -15.001 -5.528 6.625 1.00 89.38 286 GLN A CA 1
ATOM 2329 C C . GLN A 1 286 ? -13.663 -5.190 7.290 1.00 89.38 286 GLN A C 1
ATOM 2331 O O . GLN A 1 286 ? -13.657 -4.764 8.443 1.00 89.38 286 GLN A O 1
ATOM 2336 N N . ILE A 1 287 ? -12.546 -5.350 6.569 1.00 91.25 287 ILE A N 1
ATOM 2337 C CA . ILE A 1 287 ? -11.218 -4.953 7.054 1.00 91.25 287 ILE A CA 1
ATOM 2338 C C . ILE A 1 287 ? -11.184 -3.435 7.282 1.00 91.25 287 ILE A C 1
ATOM 2340 O O . ILE A 1 287 ? -10.825 -3.000 8.373 1.00 91.25 287 ILE A O 1
ATOM 2344 N N . ASP A 1 288 ? -11.623 -2.634 6.303 1.00 91.19 288 ASP A N 1
ATOM 2345 C CA . ASP A 1 288 ? -11.656 -1.168 6.426 1.00 91.19 288 ASP A CA 1
ATOM 2346 C C . ASP A 1 288 ? -12.520 -0.719 7.611 1.00 91.19 288 ASP A C 1
ATOM 2348 O O . ASP A 1 288 ? -12.100 0.124 8.402 1.00 91.19 288 ASP A O 1
ATOM 2352 N N . PHE A 1 289 ? -13.708 -1.309 7.763 1.00 89.81 289 PHE A N 1
ATOM 2353 C CA . PHE A 1 289 ? -14.620 -1.026 8.870 1.00 89.81 289 PHE A CA 1
ATOM 2354 C C . PHE A 1 289 ? -13.992 -1.338 10.235 1.00 89.81 289 PHE A C 1
ATOM 2356 O O . PHE A 1 289 ? -14.011 -0.494 11.133 1.00 89.81 289 PHE A O 1
ATOM 2363 N N . LEU A 1 290 ? -13.413 -2.534 10.394 1.00 91.12 290 LEU A N 1
ATOM 2364 C CA . LEU A 1 290 ? -12.767 -2.938 11.645 1.00 91.12 290 LEU A CA 1
ATOM 2365 C C . LEU A 1 290 ? -11.595 -2.019 11.981 1.00 91.12 290 LEU A C 1
ATOM 2367 O O . LEU A 1 290 ? -11.498 -1.547 13.114 1.00 91.12 290 LEU A O 1
ATOM 2371 N N . PHE A 1 291 ? -10.746 -1.724 10.993 1.00 93.56 291 PHE A N 1
ATOM 2372 C CA . PHE A 1 291 ? -9.586 -0.865 11.183 1.00 93.56 291 PHE A CA 1
ATOM 2373 C C . PHE A 1 291 ? -9.989 0.555 11.591 1.00 93.56 291 PHE A C 1
ATOM 2375 O O . PHE A 1 291 ? -9.396 1.117 12.510 1.00 93.56 291 PHE A O 1
ATOM 2382 N N . GLN A 1 292 ? -11.012 1.130 10.948 1.00 92.56 292 GLN A N 1
ATOM 2383 C CA . GLN A 1 292 ? -11.530 2.457 11.294 1.00 92.56 292 GLN A CA 1
ATOM 2384 C C . GLN A 1 292 ? -11.986 2.515 12.748 1.00 92.56 292 GLN A C 1
ATOM 2386 O O . GLN A 1 292 ? -11.543 3.386 13.491 1.00 92.56 292 GLN A O 1
ATOM 2391 N N . ILE A 1 293 ? -12.804 1.553 13.188 1.00 89.69 293 ILE A N 1
ATOM 2392 C CA . ILE A 1 293 ? -13.277 1.512 14.577 1.00 89.69 293 ILE A CA 1
ATOM 2393 C C . ILE A 1 293 ? -12.106 1.340 15.549 1.00 89.69 293 ILE A C 1
ATOM 2395 O O . ILE A 1 293 ? -12.050 2.033 16.568 1.00 89.69 293 ILE A O 1
ATOM 2399 N N . MET A 1 294 ? -11.162 0.448 15.237 1.00 91.06 294 MET A N 1
ATOM 2400 C CA . MET A 1 294 ? -9.957 0.202 16.037 1.00 91.06 294 MET A CA 1
ATOM 2401 C C . MET A 1 294 ? -9.115 1.459 16.215 1.00 91.06 294 MET A C 1
ATOM 2403 O O . MET A 1 294 ? -8.827 1.859 17.344 1.00 91.06 294 MET A O 1
ATOM 2407 N N . LEU A 1 295 ? -8.762 2.110 15.111 1.00 92.56 295 LEU A N 1
ATOM 2408 C CA . LEU A 1 295 ? -7.900 3.280 15.135 1.00 92.56 295 LEU A CA 1
ATOM 2409 C C . LEU A 1 295 ? -8.606 4.499 15.738 1.00 92.56 295 LEU A C 1
ATOM 2411 O O . LEU A 1 295 ? -8.012 5.188 16.563 1.00 92.56 295 LEU A O 1
ATOM 2415 N N . SER A 1 296 ? -9.878 4.748 15.406 1.00 90.50 296 SER A N 1
ATOM 2416 C CA . SER A 1 296 ? -10.660 5.813 16.048 1.00 90.50 296 SER A CA 1
ATOM 2417 C C . SER A 1 296 ? -10.762 5.602 17.556 1.00 90.50 296 SER A C 1
ATOM 2419 O O . SER A 1 296 ? -10.663 6.562 18.321 1.00 90.50 296 SER A O 1
ATOM 2421 N N . THR A 1 297 ? -10.907 4.347 17.993 1.00 86.38 297 THR A N 1
ATOM 2422 C CA . THR A 1 297 ? -10.928 4.008 19.415 1.00 86.38 297 THR A CA 1
ATOM 2423 C C . THR A 1 297 ? -9.603 4.291 20.087 1.00 86.38 297 THR A C 1
ATOM 2425 O O . THR A 1 297 ? -9.586 4.958 21.120 1.00 86.38 297 THR A O 1
ATOM 2428 N N . LEU A 1 298 ? -8.498 3.850 19.492 1.00 87.81 298 LEU A N 1
ATOM 2429 C CA . LEU A 1 298 ? -7.175 4.125 20.034 1.00 87.81 298 LEU A CA 1
ATOM 2430 C C . LEU A 1 298 ? -6.885 5.618 20.084 1.00 87.81 298 LEU A C 1
ATOM 2432 O O . LEU A 1 298 ? -6.545 6.119 21.147 1.00 87.81 298 LEU A O 1
ATOM 2436 N N . ASN A 1 299 ? -7.117 6.353 18.999 1.00 88.94 299 ASN A N 1
ATOM 2437 C CA . ASN A 1 299 ? -6.915 7.800 18.977 1.00 88.94 299 ASN A CA 1
ATOM 2438 C C . ASN A 1 299 ? -7.730 8.504 20.070 1.00 88.94 299 ASN A C 1
ATOM 2440 O O . ASN A 1 299 ? -7.206 9.381 20.754 1.00 88.94 299 ASN A O 1
ATOM 2444 N N . TYR A 1 300 ? -8.990 8.107 20.282 1.00 85.62 300 TYR A N 1
ATOM 2445 C CA . TYR A 1 300 ? -9.813 8.680 21.345 1.00 85.62 300 TYR A CA 1
ATOM 2446 C C . TYR A 1 300 ? -9.250 8.380 22.737 1.00 85.62 300 TYR A C 1
ATOM 2448 O O . TYR A 1 300 ? -9.088 9.306 23.535 1.00 85.62 300 TYR A O 1
ATOM 2456 N N . LEU A 1 301 ? -8.926 7.111 23.009 1.00 82.56 301 LEU A N 1
ATOM 2457 C CA . LEU A 1 301 ? -8.397 6.671 24.298 1.00 82.56 301 LEU A CA 1
ATOM 2458 C C . LEU A 1 301 ? -7.063 7.341 24.610 1.00 82.56 301 LEU A C 1
ATOM 2460 O O . LEU A 1 301 ? -6.896 7.818 25.722 1.00 82.56 301 LEU A O 1
ATOM 2464 N N . ILE A 1 302 ? -6.150 7.405 23.644 1.00 85.50 302 ILE A N 1
ATOM 2465 C CA . ILE A 1 302 ? -4.781 7.904 23.806 1.00 85.50 302 ILE A CA 1
ATOM 2466 C C . ILE A 1 302 ? -4.761 9.433 23.948 1.00 85.50 302 ILE A C 1
ATOM 2468 O O . ILE A 1 302 ? -4.198 9.961 24.904 1.00 85.50 302 ILE A O 1
ATOM 2472 N N . ASN A 1 303 ? -5.429 10.158 23.047 1.00 85.06 303 ASN A N 1
ATOM 2473 C CA . ASN A 1 303 ? -5.316 11.621 22.976 1.00 85.06 303 ASN A CA 1
ATOM 2474 C C . ASN A 1 303 ? -6.091 12.365 24.073 1.00 85.06 303 ASN A C 1
ATOM 2476 O O . ASN A 1 303 ? -5.904 13.567 24.246 1.00 85.06 303 ASN A O 1
ATOM 2480 N N . ASN A 1 304 ? -6.984 11.684 24.793 1.00 80.19 304 ASN A N 1
ATOM 2481 C CA . ASN A 1 304 ? -7.773 12.282 25.874 1.00 80.19 304 ASN A CA 1
ATOM 2482 C C . ASN A 1 304 ? -7.356 11.771 27.258 1.00 80.19 304 ASN A C 1
ATOM 2484 O O . ASN A 1 304 ? -8.103 11.947 28.220 1.00 80.19 304 ASN A O 1
ATOM 2488 N N . GLN A 1 305 ? -6.185 11.141 27.377 1.00 72.75 305 GLN A N 1
ATOM 2489 C CA . GLN A 1 305 ? -5.592 10.923 28.691 1.00 72.75 305 GLN A CA 1
ATOM 2490 C C . GLN A 1 305 ? -5.127 12.260 29.262 1.00 72.75 305 GLN A C 1
ATOM 2492 O O . GLN A 1 305 ? -4.522 13.079 28.568 1.00 72.75 305 GLN A O 1
ATOM 2497 N N . GLU A 1 306 ? -5.397 12.491 30.544 1.00 61.38 306 GLU A N 1
ATOM 2498 C CA . GLU A 1 306 ? -4.711 13.557 31.261 1.00 61.38 306 GLU A CA 1
ATOM 2499 C C . GLU A 1 306 ? -3.232 13.166 31.346 1.00 61.38 306 GLU A C 1
ATOM 2501 O O . GLU A 1 306 ? -2.906 12.071 31.803 1.00 61.38 306 GLU A O 1
ATOM 2506 N N . VAL A 1 307 ? -2.332 14.035 30.874 1.00 51.75 307 VAL A N 1
ATOM 2507 C CA . VAL A 1 307 ? -0.893 13.856 31.086 1.00 51.75 307 VAL A CA 1
ATOM 2508 C C . VAL A 1 307 ? -0.659 13.958 32.588 1.00 51.75 307 VAL A C 1
ATOM 2510 O O . VAL A 1 307 ? -0.532 15.054 33.139 1.00 51.75 307 VAL A O 1
ATOM 2513 N N . THR A 1 308 ? -0.639 12.823 33.279 1.00 42.72 308 THR A N 1
ATOM 2514 C CA . THR A 1 308 ? -0.158 12.754 34.652 1.00 42.72 308 THR A CA 1
ATOM 2515 C C . THR A 1 308 ? 1.342 12.993 34.599 1.00 42.72 308 THR A C 1
ATOM 2517 O O . THR A 1 308 ? 2.133 12.068 34.428 1.00 42.72 308 THR A O 1
ATOM 2520 N N . ASN A 1 309 ? 1.741 14.260 34.713 1.00 34.16 309 ASN A N 1
ATOM 2521 C CA . ASN A 1 309 ? 3.096 14.647 35.081 1.00 34.16 309 ASN A CA 1
ATOM 2522 C C . ASN A 1 309 ? 3.361 14.182 36.522 1.00 34.16 309 ASN A C 1
ATOM 2524 O O . ASN A 1 309 ? 3.476 14.993 37.435 1.00 34.16 309 ASN A O 1
ATOM 2528 N N . GLU A 1 310 ? 3.463 12.874 36.737 1.00 35.91 310 GLU A N 1
ATOM 2529 C CA . GLU A 1 310 ? 4.070 12.301 37.934 1.00 35.91 310 GLU A CA 1
ATOM 2530 C C . GLU A 1 310 ? 5.529 11.956 37.625 1.00 35.91 310 GLU A C 1
ATOM 2532 O O . GLU A 1 310 ? 5.994 10.829 37.724 1.00 35.91 310 GLU A O 1
ATOM 2537 N N . THR A 1 311 ? 6.283 12.982 37.238 1.00 35.03 311 THR A N 1
ATOM 2538 C CA . THR A 1 311 ? 7.686 13.091 37.641 1.00 35.03 311 THR A CA 1
ATOM 2539 C C . THR A 1 311 ? 7.752 14.243 38.625 1.00 35.03 311 THR A C 1
ATOM 2541 O O . THR A 1 311 ? 7.971 15.404 38.287 1.00 35.03 311 THR A O 1
ATOM 2544 N N . SER A 1 312 ? 7.467 13.923 39.880 1.00 28.75 312 SER A N 1
ATOM 2545 C CA . SER A 1 312 ? 7.806 14.776 41.004 1.00 28.75 312 SER A CA 1
ATOM 2546 C C . SER A 1 312 ? 8.371 13.905 42.114 1.00 28.75 312 SER A C 1
ATOM 2548 O O . SER A 1 312 ? 7.624 13.238 42.827 1.00 28.75 312 SER A O 1
ATOM 2550 N N . ILE A 1 313 ? 9.697 14.051 42.237 1.00 32.12 313 ILE A N 1
ATOM 2551 C CA . ILE A 1 313 ? 10.638 13.692 43.311 1.00 32.12 313 ILE A CA 1
ATOM 2552 C C . ILE A 1 313 ? 11.541 12.507 42.968 1.00 32.12 313 ILE A C 1
ATOM 2554 O O . ILE A 1 313 ? 11.068 11.355 42.931 1.00 32.12 313 ILE A O 1
#

Radius of gyration: 25.63 Å; Cα contacts (8 Å, |Δi|>4): 383; chains: 1; bounding box: 66×41×80 Å

pLDDT: mean 79.5, std 16.07, range [28.75, 98.06]

Solvent-accessible surface area (backbone atoms only — not comparable to full-atom values): 17913 Å² total; per-residue (Å²): 136,80,83,78,74,60,67,54,102,79,69,68,73,58,65,53,40,42,38,67,64,51,37,52,60,52,52,43,51,68,77,42,26,65,26,35,21,83,88,23,29,42,74,65,84,76,89,73,81,82,65,96,65,86,79,65,49,34,86,49,45,31,58,69,57,41,50,56,51,51,48,70,75,62,40,67,77,67,50,74,67,30,40,93,86,76,62,37,60,88,87,53,79,66,40,57,38,53,61,54,36,50,51,52,30,52,53,45,72,49,36,34,35,66,43,82,72,52,64,52,97,88,70,52,51,35,48,49,70,58,85,65,90,82,32,61,57,28,53,51,49,36,52,52,54,30,49,54,29,53,78,68,60,34,45,46,36,51,42,100,87,42,46,48,30,44,60,70,54,71,71,55,46,52,61,67,69,51,82,67,62,85,84,44,73,68,44,49,52,26,44,54,50,14,62,55,25,56,29,39,60,47,65,68,50,24,42,50,13,46,32,29,43,50,50,28,51,60,48,55,36,47,74,65,33,100,50,88,88,45,52,69,62,16,44,50,49,48,48,35,48,40,58,68,69,40,68,72,57,44,52,46,49,57,69,64,62,50,60,54,43,53,54,47,45,64,70,48,33,38,46,53,91,82,47,80,89,36,47,72,82,85,49,70,67,56,52,53,52,52,44,50,56,51,51,53,42,48,42,49,53,54,62,38,48,75,83,76,80,80,82,79,134

Secondary structure (DSSP, 8-state):
-PPP----TT-----EE-HHHHHHHHHHHHHTTTTTHHHHEEEP--S-TTS--S--EEEEE-HHHHHHHHHHHH-SHHHHSS-TTT---SS-S-EEHHHHHHHHHHHHHH---EEEEEE-TTS-EEEEE---SS-HHHHHHHHHHHHHHHHTT--EEE-TTS-EEE---HHHHHHHHS----S-HHHHHHHHHHHHHTTBS-HHHHHHHHHHHHHHHHHHHHHT-S-TT-HHHHHHHHHHHHTTT-HHHHHHHHHHTSHHHHHHHHHHB--STT-TTSBPP--HHHHHHHHHHHHHHHHHHHHTS--------

Mean predicted aligned error: 10.03 Å

Sequence (313 aa):
MGAIDFYKADGNISDVVSSDIFNVLIDMIDKYNINLAKNFGKKRVNSDSSAGFTELFWYCLDKSKFIRNLKVQVGVELLEILNPLTLKLEDHDEIDILVYANIAEFICNEIYDAIYLESDSEGYSYYYFEEDDDRNKRLEFIAEVNQILERNNLAYKLSRKGQFERIVSEDFQSILDAETTVIEEDVDNLIVDAKKKIKSSDRSTRLDGIEKIWDAFERVKTVYSDDITDKKTSANKLILNTIKNQPVLFNLVSQTLMVEFLTKAGNELRIRHHEIDKEIIKTDSQIDFLFQIMLSTLNYLINNQEVTNETSI

Organism: NCBI:txid254358

Foldseek 3Di:
DDDDPLQDPVRDFDQKDFLVLLVVLLVVCVVLQQQLCPVQFDFDDDPDPPDPDDGWTWDGRPVLSVLVVLPVQQDPVLCVQADSRSRGGDDDGIDGVSSSQSSQLSVLVRGWDWAWDDADPVGITTTDTDPDLPGPVSVVSQVVNQVSCVVVSRQWGQDSNSGIWGHDDPLLVCLLPDDFDDDDPQLVVLSVCLSVQCGHSDPVSLLVSLLSLLVSVQVQLCSQDPDPPCSVVSVLVLLCQLVVNPVVVSCCVVVPDAPVPSVCCVVAEPSDVPCPVHHYDDGSVSSSVSSSSSSVSNRSSRVRHDPPPPPDD

Nearest PDB structures (foldseek):
  7o71-assembly1_2  TM=2.072E-01  e=4.468E+00  Yarrowia lipolytica
  6i7s-assembly2_H  TM=2.022E-01  e=7.809E+00  Homo sapiens